Protein AF-A0A8H7CTS6-F1 (afdb_monomer)

Nearest PDB structures (foldseek):
  6fpy-assembly1_A  TM=3.072E-01  e=8.370E+00  Homo sapiens
  6fpy-assembly2_B  TM=2.499E-01  e=6.266E+00  Homo sapiens

Organism: NCBI:txid2733690

Mean predicted aligned error: 10.98 Å

Structure (mmCIF, N/CA/C/O backbone):
data_AF-A0A8H7CTS6-F1
#
_entry.id   AF-A0A8H7CTS6-F1
#
loop_
_atom_site.group_PDB
_atom_site.id
_atom_site.type_symbol
_atom_site.label_atom_id
_atom_site.label_alt_id
_atom_site.label_comp_id
_atom_site.label_asym_id
_atom_site.label_entity_id
_atom_site.label_seq_id
_atom_site.pdbx_PDB_ins_code
_atom_site.Cartn_x
_atom_site.Cartn_y
_atom_site.Cartn_z
_atom_site.occupancy
_atom_site.B_iso_or_equiv
_atom_site.auth_seq_id
_atom_site.auth_comp_id
_atom_site.auth_asym_id
_atom_site.auth_atom_id
_atom_site.pdbx_PDB_model_num
ATOM 1 N N . MET A 1 1 ? 8.537 -19.869 -25.962 1.00 30.03 1 MET A N 1
ATOM 2 C CA . MET A 1 1 ? 7.753 -20.972 -25.374 1.00 30.03 1 MET A CA 1
ATOM 3 C C . MET A 1 1 ? 7.274 -20.450 -24.037 1.00 30.03 1 MET A C 1
ATOM 5 O O . MET A 1 1 ? 8.061 -20.436 -23.103 1.00 30.03 1 MET A O 1
ATOM 9 N N . ASP A 1 2 ? 6.064 -19.895 -24.011 1.00 24.95 2 ASP A N 1
ATOM 10 C CA . ASP A 1 2 ? 5.449 -19.333 -22.806 1.00 24.95 2 ASP A CA 1
ATOM 11 C C . ASP A 1 2 ? 5.046 -20.461 -21.860 1.00 24.95 2 ASP A C 1
ATOM 13 O O . ASP A 1 2 ? 4.241 -21.321 -22.216 1.00 24.95 2 ASP A O 1
ATOM 17 N N . LEU A 1 3 ? 5.619 -20.463 -20.659 1.00 23.86 3 LEU A N 1
ATOM 18 C CA . LEU A 1 3 ? 5.187 -21.307 -19.551 1.00 23.86 3 LEU A CA 1
ATOM 19 C C . LEU A 1 3 ? 4.427 -20.425 -18.559 1.00 23.86 3 LEU A C 1
ATOM 21 O O . LEU A 1 3 ? 4.970 -19.969 -17.559 1.00 23.86 3 LEU A O 1
ATOM 25 N N . SER A 1 4 ? 3.153 -20.173 -18.853 1.00 23.77 4 SER A N 1
ATOM 26 C CA . SER A 1 4 ? 2.205 -19.605 -17.897 1.00 23.77 4 SER A CA 1
ATOM 27 C C . SER A 1 4 ? 1.842 -20.671 -16.857 1.00 23.77 4 SER A C 1
ATOM 29 O O . SER A 1 4 ? 1.154 -21.646 -17.173 1.00 23.77 4 SER A O 1
ATOM 31 N N . TRP A 1 5 ? 2.304 -20.514 -15.617 1.00 28.09 5 TRP A N 1
ATOM 32 C CA . TRP A 1 5 ? 1.969 -21.423 -14.520 1.00 28.09 5 TRP A CA 1
ATOM 33 C C . TRP A 1 5 ? 0.641 -21.017 -13.867 1.00 28.09 5 TRP A C 1
ATOM 35 O O . TRP A 1 5 ? 0.556 -20.014 -13.164 1.00 28.09 5 TRP A O 1
ATOM 45 N N . HIS A 1 6 ? -0.401 -21.826 -14.062 1.00 27.42 6 HIS A N 1
ATOM 46 C CA . HIS A 1 6 ? -1.613 -21.799 -13.241 1.00 27.42 6 HIS A CA 1
ATOM 47 C C . HIS A 1 6 ? -1.495 -22.884 -12.164 1.00 27.42 6 HIS A C 1
ATOM 49 O O . HIS A 1 6 ? -1.685 -24.064 -12.450 1.00 27.42 6 HIS A O 1
ATOM 55 N N . LEU A 1 7 ? -1.157 -22.505 -10.929 1.00 30.36 7 LEU A N 1
ATOM 56 C CA . LEU A 1 7 ? -1.168 -23.417 -9.782 1.00 30.36 7 LEU A CA 1
ATOM 57 C C . LEU A 1 7 ? -2.494 -23.280 -9.016 1.00 30.36 7 LEU A C 1
ATOM 59 O O . LEU A 1 7 ? -2.859 -22.195 -8.569 1.00 30.36 7 LEU A O 1
ATOM 63 N N . LEU A 1 8 ? -3.206 -24.401 -8.881 1.00 32.00 8 LEU A N 1
ATOM 64 C CA . LEU A 1 8 ? -4.367 -24.614 -8.010 1.00 32.00 8 LEU A CA 1
ATOM 65 C C . LEU A 1 8 ? -4.069 -25.812 -7.076 1.00 32.00 8 LEU A C 1
ATOM 67 O O . LEU A 1 8 ? -3.394 -26.742 -7.514 1.00 32.00 8 LEU A O 1
ATOM 71 N N . PHE A 1 9 ? -4.672 -25.807 -5.869 1.00 34.25 9 PHE A N 1
ATOM 72 C CA . PHE A 1 9 ? -4.761 -26.866 -4.815 1.00 34.25 9 PHE A CA 1
ATOM 73 C C . PHE A 1 9 ? -3.656 -26.905 -3.727 1.00 34.25 9 PHE A C 1
ATOM 75 O O . PHE A 1 9 ? -2.535 -26.505 -3.999 1.00 34.25 9 PHE A O 1
ATOM 82 N N . ASN A 1 10 ? -3.860 -27.365 -2.468 1.00 32.00 10 ASN A N 1
ATOM 83 C CA . ASN A 1 10 ? -4.921 -28.137 -1.760 1.00 32.00 10 ASN A CA 1
ATOM 84 C C . ASN A 1 10 ? -4.825 -27.890 -0.212 1.00 32.00 10 ASN A C 1
ATOM 86 O O . ASN A 1 10 ? -3.748 -27.501 0.241 1.00 32.00 10 ASN A O 1
ATOM 90 N N . PRO A 1 11 ? -5.855 -28.149 0.634 1.00 32.00 11 PRO A N 1
ATOM 91 C CA . PRO A 1 11 ? -5.847 -27.836 2.064 1.00 32.00 11 PRO A CA 1
ATOM 92 C C . PRO A 1 11 ? -5.314 -29.001 2.916 1.00 32.00 11 PRO A C 1
ATOM 94 O O . PRO A 1 11 ? -5.849 -30.108 2.889 1.00 32.00 11 PRO A O 1
ATOM 97 N N . GLY A 1 12 ? -4.291 -28.734 3.725 1.00 27.08 12 GLY A N 1
ATOM 98 C CA . GLY A 1 12 ? -3.824 -29.622 4.789 1.00 27.08 12 GLY A CA 1
ATOM 99 C C . GLY A 1 12 ? -3.739 -28.842 6.093 1.00 27.08 12 GLY A C 1
ATOM 100 O O . GLY A 1 12 ? -2.889 -27.972 6.237 1.00 27.08 12 GLY A O 1
ATOM 101 N N . VAL A 1 13 ? -4.651 -29.116 7.026 1.00 30.52 13 VAL A N 1
ATOM 102 C CA . VAL A 1 13 ? -4.667 -28.495 8.356 1.00 30.52 13 VAL A CA 1
ATOM 103 C C . VAL A 1 13 ? -3.723 -29.269 9.271 1.00 30.52 13 VAL A C 1
ATOM 105 O O . VAL A 1 13 ? -3.940 -30.452 9.526 1.00 30.52 13 VAL A O 1
ATOM 108 N N . SER A 1 14 ? -2.720 -28.590 9.822 1.00 27.25 14 SER A N 1
ATOM 109 C CA . SER A 1 14 ? -1.957 -29.056 10.983 1.00 27.25 14 SER A CA 1
ATOM 110 C C . SER A 1 14 ? -2.044 -28.013 12.095 1.00 27.25 14 SER A C 1
ATOM 112 O O . SER A 1 14 ? -1.546 -26.898 11.951 1.00 27.25 14 SER A O 1
ATOM 114 N N . PHE A 1 15 ? -2.687 -28.376 13.206 1.00 31.06 15 PHE A N 1
ATOM 115 C CA . PHE A 1 15 ? -2.714 -27.573 14.428 1.00 31.06 15 PHE A CA 1
ATOM 116 C C . PHE A 1 15 ? -1.328 -27.589 15.085 1.00 31.06 15 PHE A C 1
ATOM 118 O O . PHE A 1 15 ? -0.873 -28.625 15.569 1.00 31.06 15 PHE A O 1
ATOM 125 N N . VAL A 1 16 ? -0.675 -26.428 15.128 1.00 27.81 16 VAL A N 1
ATOM 126 C CA . VAL A 1 16 ? 0.554 -26.169 15.890 1.00 27.81 16 VAL A CA 1
ATOM 127 C C . VAL A 1 16 ? 0.328 -24.897 16.712 1.00 27.81 16 VAL A C 1
ATOM 129 O O . VAL A 1 16 ? -0.343 -23.980 16.248 1.00 27.81 16 VAL A O 1
ATOM 132 N N . ARG A 1 17 ? 0.826 -24.902 17.958 1.00 27.11 17 ARG A N 1
ATOM 133 C CA . ARG A 1 17 ? 0.725 -23.846 18.988 1.00 27.11 17 ARG A CA 1
ATOM 134 C C . ARG A 1 17 ? 0.622 -22.435 18.405 1.00 27.11 17 ARG A C 1
ATOM 136 O O . ARG A 1 17 ? 1.529 -22.027 17.691 1.00 27.11 17 ARG A O 1
ATOM 143 N N . SER A 1 18 ? -0.427 -21.702 18.787 1.00 29.70 18 SER A N 1
ATOM 144 C CA . SER A 1 18 ? -0.682 -20.327 18.355 1.00 29.70 18 SER A CA 1
ATOM 145 C C . SER A 1 18 ? 0.528 -19.419 18.618 1.00 29.70 18 SER A C 1
ATOM 147 O O . SER A 1 18 ? 0.796 -19.112 19.784 1.00 29.70 18 SER A O 1
ATOM 149 N N . PRO A 1 19 ? 1.256 -18.962 17.583 1.00 38.69 19 PRO A N 1
ATOM 150 C CA . PRO A 1 19 ? 2.054 -17.751 17.713 1.00 38.69 19 PRO A CA 1
ATOM 151 C C . PRO A 1 19 ? 1.118 -16.592 18.083 1.00 38.69 19 PRO A C 1
ATOM 153 O O . PRO A 1 19 ? -0.072 -16.628 17.757 1.00 38.69 19 PRO A O 1
ATOM 156 N N . LEU A 1 20 ? 1.640 -15.594 18.803 1.00 43.75 20 LEU A N 1
ATOM 157 C CA . LEU A 1 20 ? 0.917 -14.366 19.148 1.00 43.75 20 LEU A CA 1
ATOM 158 C C . LEU A 1 20 ? 0.271 -13.807 17.873 1.00 43.75 20 LEU A C 1
ATOM 160 O O . LEU A 1 20 ? 0.959 -13.336 16.972 1.00 43.75 20 LEU A O 1
ATOM 164 N N . HIS A 1 21 ? -1.046 -13.965 17.760 1.00 44.84 21 HIS A N 1
ATOM 165 C CA . HIS A 1 21 ? -1.776 -13.628 16.548 1.00 44.84 21 HIS A CA 1
ATOM 166 C C . HIS A 1 21 ? -1.932 -12.109 16.506 1.00 44.84 21 HIS A C 1
ATOM 168 O O . HIS A 1 21 ? -2.475 -11.532 17.450 1.00 44.84 21 HIS A O 1
ATOM 174 N N . CYS A 1 22 ? -1.474 -11.451 15.437 1.00 45.44 22 CYS A N 1
ATOM 175 C CA . CYS A 1 22 ? -1.807 -10.048 15.243 1.00 45.44 22 CYS A CA 1
ATOM 176 C C . CYS A 1 22 ? -3.326 -9.954 15.018 1.00 45.44 22 CYS A C 1
ATOM 178 O O . CYS A 1 22 ? -3.861 -10.615 14.119 1.00 45.44 22 CYS A O 1
ATOM 180 N N . PRO A 1 23 ? -4.049 -9.146 15.804 1.00 45.91 23 PRO A N 1
ATOM 181 C CA . PRO A 1 23 ? -5.486 -8.987 15.640 1.00 45.91 23 PRO A CA 1
ATOM 182 C C . PRO A 1 23 ? -5.760 -8.418 14.260 1.00 45.91 23 PRO A C 1
ATOM 184 O O . PRO A 1 23 ? -5.156 -7.419 13.867 1.00 45.91 23 PRO A O 1
ATOM 187 N N . GLN A 1 24 ? -6.679 -9.033 13.523 1.00 45.75 24 GLN A N 1
ATOM 188 C CA . GLN A 1 24 ? -7.097 -8.542 12.208 1.00 45.75 24 GLN A CA 1
ATOM 189 C C . GLN A 1 24 ? -8.185 -7.467 12.293 1.00 45.75 24 GLN A C 1
ATOM 191 O O . GLN A 1 24 ? -8.595 -6.941 11.258 1.00 45.75 24 GLN A O 1
ATOM 196 N N . ASN A 1 25 ? -8.646 -7.135 13.502 1.00 39.34 25 ASN A N 1
ATOM 197 C CA . ASN A 1 25 ? -9.673 -6.125 13.688 1.00 39.34 25 ASN A CA 1
ATOM 198 C C . ASN A 1 25 ? -9.079 -4.728 13.455 1.00 39.34 25 ASN A C 1
ATOM 200 O O . ASN A 1 25 ? -8.005 -4.422 13.992 1.00 39.34 25 ASN A O 1
ATOM 204 N N . PRO A 1 26 ? -9.744 -3.859 12.680 1.00 43.41 26 PRO A N 1
ATOM 205 C CA . PRO A 1 26 ? -9.495 -2.439 12.772 1.00 43.41 26 PRO A CA 1
ATOM 206 C C . PRO A 1 26 ? -10.026 -2.008 14.138 1.00 43.41 26 PRO A C 1
ATOM 208 O O . PRO A 1 26 ? -11.209 -1.721 14.303 1.00 43.41 26 PRO A O 1
ATOM 211 N N . ASN A 1 27 ? -9.159 -1.970 15.150 1.00 41.28 27 ASN A N 1
ATOM 212 C CA . ASN A 1 27 ? -9.398 -1.015 16.217 1.00 41.28 27 ASN A CA 1
ATOM 213 C C . ASN A 1 27 ? -9.325 0.347 15.529 1.00 41.28 27 ASN A C 1
ATOM 215 O O . ASN A 1 27 ? -8.239 0.857 15.254 1.00 41.28 27 ASN A O 1
ATOM 219 N N . ILE A 1 28 ? -10.496 0.899 15.201 1.00 45.22 28 ILE A N 1
ATOM 220 C CA . ILE A 1 28 ? -10.691 2.340 15.115 1.00 45.22 28 ILE A CA 1
ATOM 221 C C . ILE A 1 28 ? -10.211 2.821 16.480 1.00 45.22 28 ILE A C 1
ATOM 223 O O . ILE A 1 28 ? -10.938 2.722 17.469 1.00 45.22 28 ILE A O 1
ATOM 227 N N . MET A 1 29 ? -8.930 3.178 16.581 1.00 45.97 29 MET A N 1
ATOM 228 C CA . MET A 1 29 ? -8.384 3.734 17.804 1.00 45.97 29 MET A CA 1
ATOM 229 C C . MET A 1 29 ? -9.076 5.073 17.966 1.00 45.97 29 MET A C 1
ATOM 231 O O . MET A 1 29 ? -8.672 6.060 17.357 1.00 45.97 29 MET A O 1
ATOM 235 N N . ALA A 1 30 ? -10.178 5.065 18.715 1.00 45.81 30 ALA A N 1
ATOM 236 C CA . ALA A 1 30 ? -10.976 6.243 18.969 1.00 45.81 30 ALA A CA 1
ATOM 237 C C . ALA A 1 30 ? -10.035 7.361 19.440 1.00 45.81 30 ALA A C 1
ATOM 239 O O . ALA A 1 30 ? -9.408 7.251 20.494 1.00 45.81 30 ALA A O 1
ATOM 240 N N . GLY A 1 31 ? -9.896 8.403 18.618 1.00 50.69 31 GLY A N 1
ATOM 241 C CA . GLY A 1 31 ? -9.110 9.590 18.941 1.00 50.69 31 GLY A CA 1
ATOM 242 C C . GLY A 1 31 ? -7.677 9.668 18.398 1.00 50.69 31 GLY A C 1
ATOM 243 O O . GLY A 1 31 ? -7.035 10.684 18.665 1.00 50.69 31 GLY A O 1
ATOM 244 N N . GLN A 1 32 ? -7.159 8.695 17.629 1.00 63.78 32 GLN A N 1
ATOM 245 C CA . GLN A 1 32 ? -5.906 8.892 16.875 1.00 63.78 32 GLN A CA 1
ATOM 246 C C . GLN A 1 32 ? -6.162 9.024 15.364 1.00 63.78 32 GLN A C 1
ATOM 248 O O . GLN A 1 32 ? -6.725 8.109 14.763 1.00 63.78 32 GLN A O 1
ATOM 253 N N . PRO A 1 33 ? -5.739 10.135 14.723 1.00 74.44 33 PRO A N 1
ATOM 254 C CA . PRO A 1 33 ? -5.959 10.341 13.296 1.00 74.44 33 PRO A CA 1
ATOM 255 C C . PRO A 1 33 ? -5.196 9.301 12.470 1.00 74.44 33 PRO A C 1
ATOM 257 O O . PRO A 1 33 ? -3.976 9.163 12.589 1.00 74.44 33 PRO A O 1
ATOM 260 N N . ASN A 1 34 ? -5.916 8.583 11.606 1.00 87.12 34 ASN A N 1
ATOM 261 C CA . ASN A 1 34 ? -5.308 7.650 10.664 1.00 87.12 34 ASN A CA 1
ATOM 262 C C . ASN A 1 34 ? -4.514 8.419 9.594 1.00 87.12 34 ASN A C 1
ATOM 264 O O . ASN A 1 34 ? -4.953 9.467 9.124 1.00 87.12 34 ASN A O 1
ATOM 268 N N . THR A 1 35 ? -3.371 7.876 9.181 1.00 92.75 35 THR A N 1
ATOM 269 C CA . THR A 1 35 ? -2.544 8.429 8.096 1.00 92.75 35 THR A CA 1
ATOM 270 C C . THR A 1 35 ? -2.508 7.453 6.932 1.00 92.75 35 THR A C 1
ATOM 272 O O . THR A 1 35 ? -2.303 6.261 7.144 1.00 92.75 35 THR A O 1
ATOM 275 N N . LEU A 1 36 ? -2.662 7.927 5.704 1.00 95.44 36 LEU A N 1
ATOM 276 C CA . LEU A 1 36 ? -2.476 7.139 4.488 1.00 95.44 36 LEU A CA 1
ATOM 277 C C . LEU A 1 36 ? -1.497 7.873 3.587 1.00 95.44 36 LEU A C 1
ATOM 279 O O . LEU A 1 36 ? -1.678 9.057 3.327 1.00 95.44 36 LEU A O 1
ATOM 283 N N . ILE A 1 37 ? -0.471 7.175 3.114 1.00 97.38 37 ILE A N 1
ATOM 284 C CA . ILE A 1 37 ? 0.484 7.730 2.159 1.00 97.38 37 ILE A CA 1
ATOM 285 C C . ILE A 1 37 ? 0.592 6.759 1.003 1.00 97.38 37 ILE A C 1
ATOM 287 O O . ILE A 1 37 ? 0.900 5.583 1.196 1.00 97.38 37 ILE A O 1
ATOM 291 N N . VAL A 1 38 ? 0.332 7.266 -0.193 1.00 97.06 38 VAL A N 1
ATOM 292 C CA . VAL A 1 38 ? 0.440 6.522 -1.441 1.00 97.06 38 VAL A CA 1
ATOM 293 C C . VAL A 1 38 ? 1.466 7.239 -2.299 1.00 97.06 38 VAL A C 1
ATOM 295 O O . VAL A 1 38 ? 1.312 8.418 -2.611 1.00 97.06 38 VAL A O 1
ATOM 298 N N . LEU A 1 39 ? 2.529 6.521 -2.637 1.00 96.62 39 LEU A N 1
ATOM 299 C CA . LEU A 1 39 ? 3.601 6.995 -3.496 1.00 96.62 39 LEU A CA 1
ATOM 300 C C . LEU A 1 39 ? 3.289 6.523 -4.914 1.00 96.62 39 LEU A C 1
ATOM 302 O O . LEU A 1 39 ? 3.074 5.331 -5.129 1.00 96.62 39 LEU A O 1
ATOM 306 N N . GLY A 1 40 ? 3.216 7.460 -5.855 1.00 94.12 40 GLY A N 1
ATOM 307 C CA . GLY A 1 40 ? 2.996 7.169 -7.264 1.00 94.12 40 GLY A CA 1
ATOM 308 C C . GLY A 1 40 ? 4.274 6.722 -7.971 1.00 94.12 40 GLY A C 1
ATOM 309 O O . GLY A 1 40 ? 5.258 6.289 -7.364 1.00 94.12 40 GLY A O 1
ATOM 310 N N . SER A 1 41 ? 4.265 6.845 -9.294 1.00 92.31 41 SER A N 1
ATOM 311 C CA . SER A 1 41 ? 5.376 6.432 -10.154 1.00 92.31 41 SER A CA 1
ATOM 312 C C . SER A 1 41 ? 6.534 7.432 -10.213 1.00 92.31 41 SER A C 1
ATOM 314 O O . SER A 1 41 ? 7.604 7.088 -10.718 1.00 92.31 41 SER A O 1
ATOM 316 N N . SER A 1 42 ? 6.357 8.644 -9.677 1.00 93.88 42 SER A N 1
ATOM 317 C CA . SER A 1 42 ? 7.361 9.710 -9.678 1.00 93.88 42 SER A CA 1
ATOM 318 C C . SER A 1 42 ? 7.363 10.509 -8.363 1.00 93.88 42 SER A C 1
ATOM 320 O O . SER A 1 42 ? 6.375 10.473 -7.625 1.00 93.88 42 SER A O 1
ATOM 322 N N . PRO A 1 43 ? 8.435 11.277 -8.072 1.00 93.31 43 PRO A N 1
ATOM 323 C CA . PRO A 1 43 ? 8.508 12.156 -6.898 1.00 93.31 43 PRO A CA 1
ATOM 324 C C . PRO A 1 43 ? 7.389 13.194 -6.804 1.00 93.31 43 PRO A C 1
ATOM 326 O O . PRO A 1 43 ? 7.117 13.704 -5.718 1.00 93.31 43 PRO A O 1
ATOM 329 N N . ASP A 1 44 ? 6.747 13.504 -7.925 1.00 94.38 44 ASP A N 1
ATOM 330 C CA . ASP A 1 44 ? 5.712 14.527 -8.009 1.00 94.38 44 ASP A CA 1
ATOM 331 C C . ASP A 1 44 ? 4.302 13.932 -8.035 1.00 94.38 44 ASP A C 1
ATOM 333 O O . ASP A 1 44 ? 3.344 14.689 -8.089 1.00 94.38 44 ASP A O 1
ATOM 337 N N . SER A 1 45 ? 4.153 12.604 -7.986 1.00 95.81 45 SER A N 1
ATOM 338 C CA . SER A 1 45 ? 2.856 11.924 -7.988 1.00 95.81 45 SER A CA 1
ATOM 339 C C . SER A 1 45 ? 2.635 11.197 -6.668 1.00 95.81 45 SER A C 1
ATOM 341 O O . SER A 1 45 ? 3.336 10.234 -6.351 1.00 95.81 45 SER A O 1
ATOM 343 N N . TYR A 1 46 ? 1.702 11.686 -5.852 1.00 97.38 46 TYR A N 1
ATOM 344 C CA . TYR A 1 46 ? 1.452 11.137 -4.522 1.00 97.38 46 TYR A CA 1
ATOM 345 C C . TYR A 1 46 ? 0.101 11.556 -3.942 1.00 97.38 46 TYR A C 1
ATOM 347 O O . TYR A 1 46 ? -0.526 12.542 -4.335 1.00 97.38 46 TYR A O 1
ATOM 355 N N . TYR A 1 47 ? -0.314 10.807 -2.927 1.00 97.94 47 TYR A N 1
ATOM 356 C CA . TYR A 1 47 ? -1.433 11.137 -2.062 1.00 97.94 47 TYR A CA 1
ATOM 357 C C . TYR A 1 47 ? -1.009 11.040 -0.598 1.00 97.94 47 TYR A C 1
ATOM 359 O O . TYR A 1 47 ? -0.383 10.059 -0.191 1.00 97.94 47 TYR A O 1
ATOM 367 N N . ILE A 1 48 ? -1.387 12.039 0.199 1.00 97.62 48 ILE A N 1
ATOM 368 C CA . ILE A 1 48 ? -1.218 12.037 1.654 1.00 97.62 48 ILE A CA 1
ATOM 369 C C . ILE A 1 48 ? -2.563 12.375 2.286 1.00 97.62 48 ILE A C 1
ATOM 371 O O . ILE A 1 48 ? -3.110 13.452 2.069 1.00 97.62 48 ILE A O 1
ATOM 375 N N . GLY A 1 49 ? -3.081 11.460 3.094 1.00 95.38 49 GLY A N 1
ATOM 376 C CA . GLY A 1 49 ? -4.237 11.658 3.956 1.00 95.38 49 GLY A CA 1
ATOM 377 C C . GLY A 1 49 ? -3.826 11.603 5.421 1.00 95.38 49 GLY A C 1
ATOM 378 O O . GLY A 1 49 ? -3.048 10.734 5.815 1.00 95.38 49 GLY A O 1
ATOM 379 N N . HIS A 1 50 ? -4.363 12.501 6.240 1.00 92.75 50 HIS A N 1
ATOM 380 C CA . HIS A 1 50 ? -4.209 12.469 7.690 1.00 92.75 50 HIS A CA 1
ATOM 381 C C . HIS A 1 50 ? -5.496 12.947 8.375 1.00 92.75 50 HIS A C 1
ATOM 383 O O . HIS A 1 50 ? -5.966 14.063 8.142 1.00 92.75 50 HIS A O 1
ATOM 389 N N . GLY A 1 51 ? -6.086 12.092 9.213 1.00 87.94 51 GLY A N 1
ATOM 390 C CA . GLY A 1 51 ? -7.390 12.349 9.823 1.00 87.94 51 GLY A CA 1
ATOM 391 C C . GLY A 1 51 ? -8.476 12.451 8.755 1.00 87.94 51 GLY A C 1
ATOM 392 O O . GLY A 1 51 ? -8.763 11.472 8.082 1.00 87.94 51 GLY A O 1
ATOM 393 N N . ARG A 1 52 ? -9.070 13.634 8.579 1.00 87.56 52 ARG A N 1
ATOM 394 C CA . ARG A 1 52 ? -10.082 13.901 7.536 1.00 87.56 52 ARG A CA 1
ATOM 395 C C . ARG A 1 52 ? -9.539 14.667 6.335 1.00 87.56 52 ARG A C 1
ATOM 397 O O . ARG A 1 52 ? -10.234 14.837 5.334 1.00 87.56 52 ARG A O 1
ATOM 404 N N . ARG A 1 53 ? -8.323 15.195 6.452 1.00 91.06 53 ARG A N 1
ATOM 405 C CA . ARG A 1 53 ? -7.723 16.087 5.466 1.00 91.06 53 ARG A CA 1
ATOM 406 C C . ARG A 1 53 ? -6.811 15.291 4.551 1.00 91.06 53 ARG A C 1
ATOM 408 O O . ARG A 1 53 ? -6.179 14.324 4.972 1.00 91.06 53 ARG A O 1
ATOM 415 N N . HIS A 1 54 ? -6.742 15.703 3.295 1.00 94.88 54 HIS A N 1
ATOM 416 C CA . HIS A 1 54 ? -5.862 15.073 2.330 1.00 94.88 54 HIS A CA 1
ATOM 417 C C . HIS A 1 54 ? -5.294 16.070 1.335 1.00 94.88 54 HIS A C 1
ATOM 419 O O . HIS A 1 54 ? -5.828 17.161 1.136 1.00 94.88 54 HIS A O 1
ATOM 425 N N . PHE A 1 55 ? -4.226 15.635 0.688 1.00 96.38 55 PHE A N 1
ATOM 426 C CA . PHE A 1 55 ? -3.571 16.299 -0.416 1.00 96.38 55 PHE A CA 1
ATOM 427 C C . PHE A 1 55 ? -3.286 15.271 -1.515 1.00 96.38 55 PHE A C 1
ATOM 429 O O . PHE A 1 55 ? -2.908 14.134 -1.226 1.00 96.38 55 PHE A O 1
ATOM 436 N N . VAL A 1 56 ? -3.511 15.665 -2.767 1.00 96.56 56 VAL A N 1
ATOM 437 C CA . VAL A 1 56 ? -3.320 14.832 -3.959 1.00 96.56 56 VAL A CA 1
ATOM 438 C C . VAL A 1 56 ? -2.518 15.663 -4.952 1.00 96.56 56 VAL A C 1
ATOM 440 O O . VAL A 1 56 ? -2.946 16.765 -5.287 1.00 96.56 56 VAL A O 1
ATOM 443 N N . GLU A 1 57 ? -1.403 15.132 -5.437 1.00 97.00 57 GLU A N 1
ATOM 444 C CA . GLU A 1 57 ? -0.535 15.789 -6.416 1.00 97.00 57 GLU A CA 1
ATOM 445 C C . GLU A 1 57 ? -0.265 14.816 -7.562 1.00 97.00 57 GLU A C 1
ATOM 447 O O . GLU A 1 57 ? 0.116 13.675 -7.309 1.00 97.00 57 GLU A O 1
ATOM 452 N N . ASN A 1 58 ? -0.507 15.243 -8.805 1.00 96.00 58 ASN A N 1
ATOM 453 C CA . ASN A 1 58 ? -0.279 14.478 -10.043 1.00 96.00 58 ASN A CA 1
ATOM 454 C C . ASN A 1 58 ? -0.692 12.989 -9.998 1.00 96.00 58 ASN A C 1
ATOM 456 O O . ASN A 1 58 ? -0.066 12.141 -10.637 1.00 96.00 58 ASN A O 1
ATOM 460 N N . MET A 1 59 ? -1.750 12.657 -9.255 1.00 96.06 59 MET A N 1
ATOM 461 C CA . MET A 1 59 ? -2.444 11.370 -9.349 1.00 96.06 59 MET A CA 1
ATOM 462 C C . MET A 1 59 ? -3.492 11.452 -10.471 1.00 96.06 59 MET A C 1
ATOM 464 O O . MET A 1 59 ? -3.965 12.551 -10.769 1.00 96.06 59 MET A O 1
ATOM 468 N N . PRO A 1 60 ? -3.919 10.327 -11.074 1.00 95.31 60 PRO A N 1
ATOM 469 C CA . PRO A 1 60 ? -4.950 10.348 -12.107 1.00 95.31 60 PRO A CA 1
ATOM 470 C C . PRO A 1 60 ? -6.228 11.046 -11.646 1.00 95.31 60 PRO A C 1
ATOM 472 O O . PRO A 1 60 ? -6.625 10.920 -10.486 1.00 95.31 60 PRO A O 1
ATOM 475 N N . ASP A 1 61 ? -6.931 11.695 -12.573 1.00 94.94 61 ASP A N 1
ATOM 476 C CA . ASP A 1 61 ? -8.184 12.398 -12.274 1.00 94.94 61 ASP A CA 1
ATOM 477 C C . ASP A 1 61 ? -9.211 11.484 -11.596 1.00 94.94 61 ASP A C 1
ATOM 479 O O . ASP A 1 61 ? -9.846 11.882 -10.623 1.00 94.94 61 ASP A O 1
ATOM 483 N N . SER A 1 62 ? -9.296 10.220 -12.029 1.00 95.81 62 SER A N 1
ATOM 484 C CA . SER A 1 62 ? -10.157 9.210 -11.396 1.00 95.81 62 SER A CA 1
ATOM 485 C C . SER A 1 62 ? -9.843 9.002 -9.910 1.00 95.81 62 SER A C 1
ATOM 487 O O . SER A 1 62 ? -10.762 8.904 -9.097 1.00 95.81 62 SER A O 1
ATOM 489 N N . PHE A 1 63 ? -8.559 8.978 -9.539 1.00 96.25 63 PHE A N 1
ATOM 490 C CA . PHE A 1 63 ? -8.136 8.889 -8.143 1.00 96.25 63 PHE A CA 1
ATOM 491 C C . PHE A 1 63 ? -8.456 10.185 -7.401 1.00 96.25 63 PHE A C 1
ATOM 493 O O . PHE A 1 63 ? -9.005 10.152 -6.305 1.00 96.25 63 PHE A O 1
ATOM 500 N N . THR A 1 64 ? -8.142 11.332 -8.003 1.00 94.94 64 THR A N 1
ATOM 501 C CA . THR A 1 64 ? -8.375 12.655 -7.410 1.00 94.94 64 THR A CA 1
ATOM 502 C C . THR A 1 64 ? -9.858 12.893 -7.121 1.00 94.94 64 THR A C 1
ATOM 504 O O . THR A 1 64 ? -10.209 13.437 -6.073 1.00 94.94 64 THR A O 1
ATOM 507 N N . GLU A 1 65 ? -10.749 12.473 -8.017 1.00 94.31 65 GLU A N 1
ATOM 508 C CA . GLU A 1 65 ? -12.191 12.528 -7.796 1.00 94.31 65 GLU A CA 1
ATOM 509 C C . GLU A 1 65 ? -12.642 11.597 -6.671 1.00 94.31 65 GLU A C 1
ATOM 511 O O . GLU A 1 65 ? -13.391 12.034 -5.795 1.00 94.31 65 GLU A O 1
ATOM 516 N N . HIS A 1 66 ? -12.155 10.352 -6.659 1.00 93.94 66 HIS A N 1
ATOM 517 C CA . HIS A 1 66 ? -12.439 9.399 -5.588 1.00 93.94 66 HIS A CA 1
ATOM 518 C C . HIS A 1 66 ? -11.971 9.929 -4.223 1.00 93.94 66 HIS A C 1
ATOM 520 O O . HIS A 1 66 ? -12.738 9.914 -3.261 1.00 93.94 66 HIS A O 1
ATOM 526 N N . ALA A 1 67 ? -10.756 10.484 -4.157 1.00 92.94 67 ALA A N 1
ATOM 527 C CA . ALA A 1 67 ? -10.181 11.094 -2.962 1.00 92.94 67 ALA A CA 1
ATOM 528 C C . ALA A 1 67 ? -11.056 12.227 -2.401 1.00 92.94 67 ALA A C 1
ATOM 530 O O . ALA A 1 67 ? -11.238 12.329 -1.190 1.00 92.94 67 ALA A O 1
ATOM 531 N N . LYS A 1 68 ? -11.632 13.054 -3.283 1.00 89.06 68 LYS A N 1
ATOM 532 C CA . LYS A 1 68 ? -12.471 14.200 -2.902 1.00 89.06 68 LYS A CA 1
ATOM 533 C C . LYS A 1 68 ? -13.894 13.817 -2.494 1.00 89.06 68 LYS A C 1
ATOM 535 O O . LYS A 1 68 ? -14.469 14.508 -1.658 1.00 89.06 68 LYS A O 1
ATOM 540 N N . LYS A 1 69 ? -14.482 12.797 -3.126 1.00 86.62 69 LYS A N 1
ATOM 541 C CA . LYS A 1 69 ? -15.913 12.475 -2.984 1.00 86.62 69 LYS A CA 1
ATOM 542 C C . LYS A 1 69 ? -16.182 11.341 -1.998 1.00 86.62 69 LYS A C 1
ATOM 544 O O . LYS A 1 69 ? -17.091 11.463 -1.184 1.00 86.62 69 LYS A O 1
ATOM 549 N N . ASP A 1 70 ? -15.388 10.274 -2.056 1.00 82.75 70 ASP A N 1
ATOM 550 C CA . ASP A 1 70 ? -15.761 8.986 -1.454 1.00 82.75 70 ASP A CA 1
ATOM 551 C C . ASP A 1 70 ? -14.709 8.440 -0.477 1.00 82.75 70 ASP A C 1
ATOM 553 O O . ASP A 1 70 ? -15.008 7.599 0.378 1.00 82.75 70 ASP A O 1
ATOM 557 N N . LEU A 1 71 ? -13.458 8.894 -0.586 1.00 87.38 71 LEU A N 1
ATOM 558 C CA . LEU A 1 71 ? -12.361 8.369 0.214 1.00 87.38 71 LEU A CA 1
ATOM 559 C C . LEU A 1 71 ? -12.423 8.889 1.657 1.00 87.38 71 LEU A C 1
ATOM 561 O O . LEU A 1 71 ? -12.019 10.006 1.974 1.00 87.38 71 LEU A O 1
ATOM 565 N N . THR A 1 72 ? -12.866 8.023 2.564 1.00 87.06 72 THR A N 1
ATOM 566 C CA . THR A 1 72 ? -12.800 8.269 4.009 1.00 87.06 72 THR A CA 1
ATOM 567 C C . THR A 1 72 ? -11.523 7.649 4.572 1.00 87.06 72 THR A C 1
ATOM 569 O O . THR A 1 72 ? -11.419 6.426 4.671 1.00 87.06 72 THR A O 1
ATOM 572 N N . ILE A 1 73 ? -10.545 8.472 4.959 1.00 88.19 73 ILE A N 1
ATOM 573 C CA . ILE A 1 73 ? -9.214 8.017 5.411 1.00 88.19 73 ILE A CA 1
ATOM 574 C C . ILE A 1 73 ? -9.312 7.079 6.620 1.00 88.19 73 ILE A C 1
ATOM 576 O O . ILE A 1 73 ? -8.672 6.031 6.624 1.00 88.19 73 ILE A O 1
ATOM 580 N N . SER A 1 74 ? -10.138 7.398 7.623 1.00 81.69 74 SER A N 1
ATOM 581 C CA . SER A 1 74 ? -10.323 6.551 8.816 1.00 81.69 74 SER A CA 1
ATOM 582 C C . SER A 1 74 ? -10.870 5.153 8.503 1.00 81.69 74 SER A C 1
ATOM 584 O O . SER A 1 74 ? -10.685 4.240 9.299 1.00 81.69 74 SER A O 1
ATOM 586 N N . MET A 1 75 ? -11.524 4.978 7.350 1.00 83.38 75 MET A N 1
ATOM 587 C CA . MET A 1 75 ? -12.193 3.731 6.953 1.00 83.38 75 MET A CA 1
ATOM 588 C C . MET A 1 75 ? -11.515 3.031 5.776 1.00 83.38 75 MET A C 1
ATOM 590 O O . MET A 1 75 ? -11.870 1.907 5.423 1.00 83.38 75 MET A O 1
ATOM 594 N N . THR A 1 76 ? -10.554 3.692 5.140 1.00 90.06 76 THR A N 1
ATOM 595 C CA . THR A 1 76 ? -9.807 3.109 4.034 1.00 90.06 76 THR A CA 1
ATOM 596 C C . THR A 1 76 ? -8.730 2.203 4.608 1.00 90.06 76 THR A C 1
ATOM 598 O O . THR A 1 76 ? -7.815 2.655 5.300 1.00 90.06 76 THR A O 1
ATOM 601 N N . ARG A 1 77 ? -8.844 0.909 4.312 1.00 90.06 77 ARG A N 1
ATOM 602 C CA . ARG A 1 77 ? -7.940 -0.118 4.829 1.00 90.06 77 ARG A CA 1
ATOM 603 C C . ARG A 1 77 ? -6.607 -0.111 4.104 1.00 90.06 77 ARG A C 1
ATOM 605 O O . ARG A 1 77 ? -5.568 -0.326 4.714 1.00 90.06 77 ARG A O 1
ATOM 612 N N . TRP A 1 78 ? -6.649 0.063 2.790 1.00 94.75 78 TRP A N 1
ATOM 613 C CA . TRP A 1 78 ? -5.472 0.084 1.938 1.00 94.75 78 TRP A CA 1
ATOM 614 C C . TRP A 1 78 ? -5.802 0.719 0.592 1.00 94.75 78 TRP A C 1
ATOM 616 O O . TRP A 1 78 ? -6.955 0.745 0.156 1.00 94.75 78 TRP A O 1
ATOM 626 N N . ILE A 1 79 ? -4.755 1.221 -0.051 1.00 97.19 79 ILE A N 1
ATOM 627 C CA . ILE A 1 79 ? -4.758 1.706 -1.425 1.00 97.19 79 ILE A CA 1
ATOM 628 C C . ILE A 1 79 ? -3.509 1.113 -2.069 1.00 97.19 79 ILE A C 1
ATOM 630 O O . ILE A 1 79 ? -2.428 1.196 -1.491 1.00 97.19 79 ILE A O 1
ATOM 634 N N . SER A 1 80 ? -3.652 0.507 -3.241 1.00 96.38 80 SER A N 1
ATOM 635 C CA . SER A 1 80 ? -2.525 0.055 -4.044 1.00 96.38 80 SER A CA 1
ATOM 636 C C . SER A 1 80 ? -2.543 0.744 -5.394 1.00 96.38 80 SER A C 1
ATOM 638 O O . SER A 1 80 ? -3.608 0.924 -5.983 1.00 96.38 80 SER A O 1
ATOM 640 N N . VAL A 1 81 ? -1.362 1.136 -5.859 1.00 95.31 81 VAL A N 1
ATOM 641 C CA . VAL A 1 81 ? -1.148 1.844 -7.120 1.00 95.31 81 VAL A CA 1
ATOM 642 C C . VAL A 1 81 ? -0.028 1.135 -7.868 1.00 95.31 81 VAL A C 1
ATOM 644 O O . VAL A 1 81 ? 0.958 0.736 -7.248 1.00 95.31 81 VAL A O 1
ATOM 647 N N . ASN A 1 82 ? -0.184 0.935 -9.174 1.00 92.50 82 ASN A N 1
ATOM 648 C CA . ASN A 1 82 ? 0.874 0.398 -10.028 1.00 92.50 82 ASN A CA 1
ATOM 649 C C . ASN A 1 82 ? 1.740 1.532 -10.615 1.00 92.50 82 ASN A C 1
ATOM 651 O O . ASN A 1 82 ? 1.429 2.717 -10.497 1.00 92.50 82 ASN A O 1
ATOM 655 N N . LYS A 1 83 ? 2.831 1.180 -11.302 1.00 90.31 83 LYS A N 1
ATOM 656 C CA . LYS A 1 83 ? 3.720 2.167 -11.942 1.00 90.31 83 LYS A CA 1
ATOM 657 C C . LYS A 1 83 ? 3.036 2.974 -13.065 1.00 90.31 83 LYS A C 1
ATOM 659 O O . LYS A 1 83 ? 3.466 4.086 -13.360 1.00 90.31 83 LYS A O 1
ATOM 664 N N . ASN A 1 84 ? 1.950 2.456 -13.637 1.00 90.88 84 ASN A N 1
ATOM 665 C CA . ASN A 1 84 ? 1.135 3.133 -14.653 1.00 90.88 84 ASN A CA 1
ATOM 666 C C . ASN A 1 84 ? 0.025 4.008 -14.053 1.00 90.88 84 ASN A C 1
ATOM 668 O O . ASN A 1 84 ? -0.772 4.577 -14.794 1.00 90.88 84 ASN A O 1
ATOM 672 N N . MET A 1 85 ? 0.009 4.160 -12.725 1.00 92.00 85 MET A N 1
ATOM 673 C CA . MET A 1 85 ? -0.972 4.930 -11.967 1.00 92.00 85 MET A CA 1
ATOM 674 C C . MET A 1 85 ? -2.390 4.337 -11.947 1.00 92.00 85 MET A C 1
ATOM 676 O O . MET A 1 85 ? -3.321 5.001 -11.494 1.00 92.00 85 MET A O 1
ATOM 680 N N . ASP A 1 86 ? -2.576 3.082 -12.355 1.00 94.06 86 ASP A N 1
ATOM 681 C CA . ASP A 1 86 ? -3.802 2.354 -12.034 1.00 94.06 86 ASP A CA 1
ATOM 682 C C . ASP A 1 86 ? -3.856 2.054 -10.546 1.00 94.06 86 ASP A C 1
ATOM 684 O O . ASP A 1 86 ? -2.832 1.790 -9.912 1.00 94.06 86 ASP A O 1
ATOM 688 N N . TRP A 1 87 ? -5.055 2.098 -9.979 1.00 95.25 87 TRP A N 1
ATOM 689 C CA . TRP A 1 87 ? -5.224 2.053 -8.539 1.00 95.25 87 TRP A CA 1
ATOM 690 C C . TRP A 1 87 ? -6.436 1.237 -8.119 1.00 95.25 87 TRP A C 1
ATOM 692 O O . TRP A 1 87 ? -7.445 1.161 -8.820 1.00 95.25 87 TRP A O 1
ATOM 702 N N . VAL A 1 88 ? -6.325 0.653 -6.929 1.00 96.44 88 VAL A N 1
ATOM 703 C CA . VAL A 1 88 ? -7.408 -0.031 -6.225 1.00 96.44 88 VAL A CA 1
ATOM 704 C C . VAL A 1 88 ? -7.379 0.405 -4.764 1.00 96.44 88 VAL A C 1
ATOM 706 O O . VAL A 1 88 ? -6.321 0.401 -4.137 1.00 96.44 88 VAL A O 1
ATOM 709 N N . SER A 1 89 ? -8.526 0.766 -4.204 1.00 95.94 89 SER A N 1
ATOM 710 C CA . SER A 1 89 ? -8.702 1.037 -2.779 1.00 95.94 89 SER A CA 1
ATOM 711 C C . SER A 1 89 ? -9.775 0.131 -2.188 1.00 95.94 89 SER A C 1
ATOM 713 O O . SER A 1 89 ? -10.711 -0.286 -2.875 1.00 95.94 89 SER A O 1
ATOM 715 N N . TYR A 1 90 ? -9.643 -0.163 -0.897 1.00 93.31 90 TYR A N 1
ATOM 716 C CA . TYR A 1 90 ? -10.647 -0.901 -0.140 1.00 93.31 90 TYR A CA 1
ATOM 717 C C . TYR A 1 90 ? -11.074 -0.125 1.097 1.00 93.31 90 TYR A C 1
ATOM 719 O O . TYR A 1 90 ? -10.239 0.310 1.897 1.00 93.31 90 TYR A O 1
ATOM 727 N N . ASN A 1 91 ? -12.385 0.008 1.270 1.00 88.12 91 ASN A N 1
ATOM 728 C CA . ASN A 1 91 ? -12.990 0.708 2.393 1.00 88.12 91 ASN A CA 1
ATOM 729 C C . ASN A 1 91 ? -13.674 -0.303 3.330 1.00 88.12 91 ASN A C 1
ATOM 731 O O . ASN A 1 91 ? -14.693 -0.893 2.973 1.00 88.12 91 ASN A O 1
ATOM 735 N N . ASP A 1 92 ? -13.133 -0.482 4.540 1.00 80.75 92 ASP A N 1
ATOM 736 C CA . ASP A 1 92 ? -13.659 -1.424 5.543 1.00 80.75 92 ASP A CA 1
ATOM 737 C C . ASP A 1 92 ? -15.104 -1.072 5.941 1.00 80.75 92 ASP A C 1
ATOM 739 O O . ASP A 1 92 ? -15.931 -1.955 6.165 1.00 80.75 92 ASP A O 1
ATOM 743 N N . ALA A 1 93 ? -15.447 0.218 5.976 1.00 76.69 93 ALA A N 1
ATOM 744 C CA . ALA A 1 93 ? -16.780 0.671 6.357 1.00 76.69 93 ALA A CA 1
ATOM 745 C C . ALA A 1 93 ? -17.830 0.501 5.268 1.00 76.69 93 ALA A C 1
ATOM 747 O O . ALA A 1 93 ? -19.003 0.690 5.552 1.00 76.69 93 ALA A O 1
ATOM 748 N N . THR A 1 94 ? -17.492 0.149 4.033 1.00 80.38 94 THR A N 1
ATOM 749 C CA . THR A 1 94 ? -18.484 -0.148 2.979 1.00 80.38 94 THR A CA 1
ATOM 750 C C . THR A 1 94 ? -18.311 -1.539 2.389 1.00 80.38 94 THR A C 1
ATOM 752 O O . THR A 1 94 ? -19.217 -2.007 1.715 1.00 80.38 94 THR A O 1
ATOM 755 N N . GLU A 1 95 ? -17.190 -2.202 2.684 1.00 82.44 95 GLU A N 1
ATOM 756 C CA . GLU A 1 95 ? -16.748 -3.457 2.063 1.00 82.44 95 GLU A CA 1
ATOM 757 C C . GLU A 1 95 ? -16.633 -3.371 0.530 1.00 82.44 95 GLU A C 1
ATOM 759 O O . GLU A 1 95 ? -16.576 -4.390 -0.170 1.00 82.44 95 GLU A O 1
ATOM 764 N N . ASN A 1 96 ? -16.544 -2.141 0.015 1.00 87.06 96 ASN A N 1
ATOM 765 C CA . ASN A 1 96 ? -16.448 -1.849 -1.402 1.00 87.06 96 ASN A CA 1
ATOM 766 C C . ASN A 1 96 ? -14.993 -1.661 -1.825 1.00 87.06 96 ASN A C 1
ATOM 768 O O . ASN A 1 96 ? -14.170 -1.078 -1.111 1.00 87.06 96 ASN A O 1
ATOM 772 N N . MET A 1 97 ? -14.711 -2.155 -3.027 1.00 91.50 97 MET A N 1
ATOM 773 C CA . MET A 1 97 ? -13.491 -1.865 -3.767 1.00 91.50 97 MET A CA 1
ATOM 774 C C . MET A 1 97 ? -13.776 -0.700 -4.713 1.00 91.50 97 MET A C 1
ATOM 776 O O . MET A 1 97 ? -14.778 -0.730 -5.428 1.00 91.50 97 MET A O 1
ATOM 780 N N . HIS A 1 98 ? -12.891 0.290 -4.752 1.00 93.94 98 HIS A N 1
ATOM 781 C CA . HIS A 1 98 ? -12.905 1.337 -5.772 1.00 93.94 98 HIS A CA 1
ATOM 782 C C . HIS A 1 98 ? -11.640 1.219 -6.612 1.00 93.94 98 HIS A C 1
ATOM 784 O O . HIS A 1 98 ? -10.583 0.877 -6.090 1.00 93.94 98 HIS A O 1
ATOM 790 N N . PHE A 1 99 ? -11.746 1.462 -7.912 1.00 94.62 99 PHE A N 1
ATOM 791 C CA . PHE A 1 99 ? -10.627 1.324 -8.835 1.00 94.62 99 PHE A CA 1
ATOM 792 C C . PHE A 1 99 ? -10.873 2.133 -10.108 1.00 94.62 99 PHE A C 1
ATOM 794 O O . PHE A 1 99 ? -12.018 2.464 -10.428 1.00 94.62 99 PHE A O 1
ATOM 801 N N . ASN A 1 100 ? -9.810 2.442 -10.850 1.00 93.19 100 ASN A N 1
ATOM 802 C CA . ASN A 1 100 ? -9.936 3.027 -12.183 1.00 93.19 100 ASN A CA 1
ATOM 803 C C . ASN A 1 100 ? -10.125 1.955 -13.267 1.00 93.19 100 ASN A C 1
ATOM 805 O O . ASN A 1 100 ? -9.863 0.769 -13.083 1.00 93.19 100 ASN A O 1
ATOM 809 N N . THR A 1 101 ? -10.551 2.393 -14.448 1.00 88.12 101 THR A N 1
ATOM 810 C CA . THR A 1 101 ? -10.838 1.525 -15.600 1.00 88.12 101 THR A CA 1
ATOM 811 C C . THR A 1 101 ? -9.602 0.897 -16.251 1.00 88.12 101 THR A C 1
ATOM 813 O O . THR A 1 101 ? -9.765 0.037 -17.110 1.00 88.12 101 THR A O 1
ATOM 816 N N . GLY A 1 102 ? -8.387 1.315 -15.880 1.00 85.81 102 GLY A N 1
ATOM 817 C CA . GLY A 1 102 ? -7.138 0.783 -16.440 1.00 85.81 102 GLY A CA 1
ATOM 818 C C . GLY A 1 102 ? -6.666 -0.534 -15.813 1.00 85.81 102 GLY A C 1
ATOM 819 O O . GLY A 1 102 ? -5.742 -1.162 -16.324 1.00 85.81 102 GLY A O 1
ATOM 820 N N . ILE A 1 103 ? -7.323 -1.004 -14.746 1.00 91.25 103 ILE A N 1
ATOM 821 C CA . ILE A 1 103 ? -6.986 -2.270 -14.089 1.00 91.25 103 ILE A CA 1
ATOM 822 C C . ILE A 1 103 ? -7.208 -3.467 -15.028 1.00 91.25 103 ILE A C 1
ATOM 824 O O . ILE A 1 103 ? -8.249 -3.602 -15.671 1.00 91.25 103 ILE A O 1
ATOM 828 N N . ASN A 1 104 ? -6.233 -4.380 -15.056 1.00 91.12 104 ASN A N 1
ATOM 829 C CA . ASN A 1 104 ? -6.282 -5.617 -15.836 1.00 91.12 104 ASN A CA 1
ATOM 830 C C . ASN A 1 104 ? -7.557 -6.437 -15.544 1.00 91.12 104 ASN A C 1
ATOM 832 O O . ASN A 1 104 ? -7.915 -6.653 -14.384 1.00 91.12 104 ASN A O 1
ATOM 836 N N . GLN A 1 105 ? -8.190 -6.983 -16.589 1.00 93.50 105 GLN A N 1
ATOM 837 C CA . GLN A 1 105 ? -9.425 -7.771 -16.472 1.00 93.50 105 GLN A CA 1
ATOM 838 C C . GLN A 1 105 ? -9.321 -8.942 -15.483 1.00 93.50 105 GLN A C 1
ATOM 840 O O . GLN A 1 105 ? -10.261 -9.216 -14.749 1.00 93.50 105 GLN A O 1
ATOM 845 N N . THR A 1 106 ? -8.171 -9.607 -15.397 1.00 93.44 106 THR A N 1
ATOM 846 C CA . THR A 1 106 ? -7.967 -10.710 -14.447 1.00 93.44 106 THR A CA 1
ATOM 847 C C . THR A 1 106 ? -8.030 -10.228 -12.998 1.00 93.44 106 THR A C 1
ATOM 849 O O . THR A 1 106 ? -8.554 -10.928 -12.132 1.00 93.44 106 THR A O 1
ATOM 852 N N . VAL A 1 107 ? -7.521 -9.023 -12.727 1.00 94.25 107 VAL A N 1
ATOM 853 C CA . VAL A 1 107 ? -7.631 -8.388 -11.409 1.00 94.25 107 VAL A CA 1
ATOM 854 C C . VAL A 1 107 ? -9.083 -7.989 -11.147 1.00 94.25 107 VAL A C 1
ATOM 856 O O . VAL A 1 107 ? -9.579 -8.254 -10.057 1.00 94.25 107 VAL A O 1
ATOM 859 N N . LEU A 1 108 ? -9.797 -7.445 -12.140 1.00 94.06 108 LEU A N 1
ATOM 860 C CA . LEU A 1 108 ? -11.235 -7.149 -12.032 1.00 94.06 108 LEU A CA 1
ATOM 861 C C . LEU A 1 108 ? -12.070 -8.400 -11.711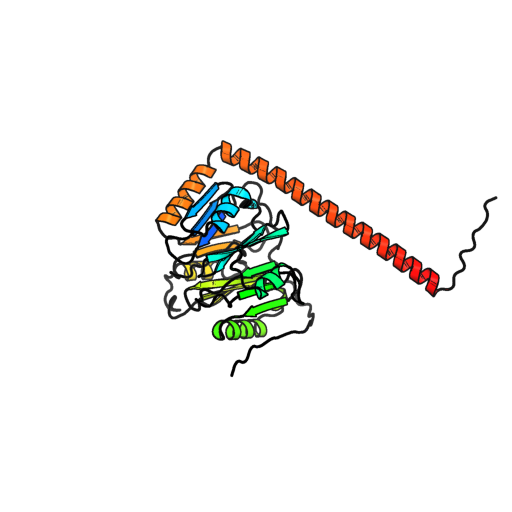 1.00 94.06 108 LEU A C 1
ATOM 863 O O . LEU A 1 108 ? -12.958 -8.357 -10.854 1.00 94.06 108 LEU A O 1
ATOM 867 N N . ASP A 1 109 ? -11.753 -9.531 -12.339 1.00 94.25 109 ASP A N 1
ATOM 868 C CA . ASP A 1 109 ? -12.412 -10.813 -12.086 1.00 94.25 109 ASP A CA 1
ATOM 869 C C . ASP A 1 109 ? -12.164 -11.292 -10.646 1.00 94.25 109 ASP A C 1
ATOM 871 O O . ASP A 1 109 ? -13.083 -11.763 -9.977 1.00 94.25 109 ASP A O 1
ATOM 875 N N . HIS A 1 110 ? -10.947 -11.104 -10.122 1.00 94.31 110 HIS A N 1
ATOM 876 C CA . HIS A 1 110 ? -10.636 -11.345 -8.711 1.00 94.31 110 HIS A CA 1
ATOM 877 C C . HIS A 1 110 ? -11.351 -10.369 -7.766 1.00 94.31 110 HIS A C 1
ATOM 879 O O . HIS A 1 110 ? -11.842 -10.779 -6.719 1.00 94.31 110 HIS A O 1
ATOM 885 N N . LEU A 1 111 ? -11.442 -9.081 -8.103 1.00 92.25 111 LEU A N 1
ATOM 886 C CA . LEU A 1 111 ? -12.135 -8.089 -7.272 1.00 92.25 111 LEU A CA 1
ATOM 887 C C . LEU A 1 111 ? -13.630 -8.410 -7.134 1.00 92.25 111 LEU A C 1
ATOM 889 O O . LEU A 1 111 ? -14.199 -8.222 -6.059 1.00 92.25 111 LEU A O 1
ATOM 893 N N . SER A 1 112 ? -14.242 -8.933 -8.197 1.00 90.19 112 SER A N 1
ATOM 894 C CA . SER A 1 112 ? -15.663 -9.298 -8.246 1.00 90.19 112 SER A CA 1
ATOM 895 C C . SER A 1 112 ? -15.959 -10.758 -7.874 1.00 90.19 112 SER A C 1
ATOM 897 O O . SER A 1 112 ? -17.112 -11.091 -7.607 1.00 90.19 112 SER A O 1
ATOM 899 N N . GLY A 1 113 ? -14.946 -11.629 -7.813 1.00 89.56 113 GLY A N 1
ATOM 900 C CA . GLY A 1 113 ? -15.117 -13.054 -7.513 1.00 89.56 113 GLY A CA 1
ATOM 901 C C . GLY A 1 113 ? -15.886 -13.820 -8.598 1.00 89.56 113 GLY A C 1
ATOM 902 O O . GLY A 1 113 ? -16.637 -14.745 -8.289 1.00 89.56 113 GLY A O 1
ATOM 903 N N . VAL A 1 114 ? -15.746 -13.404 -9.859 1.00 88.12 114 VAL A N 1
ATOM 904 C CA . VAL A 1 114 ? -16.435 -13.994 -11.022 1.00 88.12 114 VAL A CA 1
ATOM 905 C C . VAL A 1 114 ? -15.467 -14.813 -11.878 1.00 88.12 114 VAL A C 1
ATOM 907 O O . VAL A 1 114 ? -14.276 -14.886 -11.591 1.00 88.12 114 VAL A O 1
ATOM 910 N N . ASN A 1 115 ? -15.965 -15.474 -12.929 1.00 87.06 115 ASN A N 1
ATOM 911 C CA . ASN A 1 115 ? -15.144 -16.229 -13.892 1.00 87.06 115 ASN A CA 1
ATOM 912 C C . ASN A 1 115 ? -14.216 -17.281 -13.245 1.00 87.06 115 ASN A C 1
ATOM 914 O O . ASN A 1 115 ? -13.101 -17.523 -13.701 1.00 87.06 115 ASN A O 1
ATOM 918 N N . GLY A 1 116 ? -14.671 -17.906 -12.153 1.00 81.56 116 GLY A N 1
ATOM 919 C CA . GLY A 1 116 ? -13.890 -18.902 -11.412 1.00 81.56 116 GLY A CA 1
ATOM 920 C C . GLY A 1 116 ? -12.766 -18.317 -10.549 1.00 81.56 116 GLY A C 1
ATOM 921 O O . GLY A 1 116 ? -11.947 -19.075 -10.031 1.00 81.56 116 GLY A O 1
ATOM 922 N N . LYS A 1 117 ? -12.709 -16.990 -10.378 1.00 88.44 117 LYS A N 1
ATOM 923 C CA . LYS A 1 117 ? -11.790 -16.312 -9.461 1.00 88.44 117 LYS A CA 1
ATOM 924 C C . LYS A 1 117 ? -12.409 -16.168 -8.075 1.00 88.44 117 LYS A C 1
ATOM 926 O O . LYS A 1 117 ? -13.610 -15.970 -7.927 1.00 88.44 117 LYS A O 1
ATOM 931 N N . PHE A 1 118 ? -11.577 -16.244 -7.042 1.00 88.81 118 PHE A N 1
ATOM 932 C CA . PHE A 1 118 ? -11.994 -15.902 -5.684 1.00 88.81 118 PHE A CA 1
ATOM 933 C C . PHE A 1 118 ? -12.079 -14.378 -5.520 1.00 88.81 118 PHE A C 1
ATOM 935 O O . PHE A 1 118 ? -11.317 -13.646 -6.154 1.00 88.81 118 PHE A O 1
ATOM 942 N N . GLY A 1 119 ? -12.950 -13.920 -4.618 1.00 91.19 119 GLY A N 1
ATOM 943 C CA . GLY A 1 119 ? -13.065 -12.509 -4.244 1.00 91.19 119 GLY A CA 1
ATOM 944 C C . GLY A 1 119 ? -11.817 -11.999 -3.515 1.00 91.19 119 GLY A C 1
ATOM 945 O O . GLY A 1 119 ? -11.382 -12.597 -2.528 1.00 91.19 119 GLY A O 1
ATOM 946 N N . ALA A 1 120 ? -11.243 -10.893 -3.980 1.00 93.00 120 ALA A N 1
ATOM 947 C CA . ALA A 1 120 ? -10.033 -10.298 -3.423 1.00 93.00 120 ALA A CA 1
ATOM 948 C C . ALA A 1 120 ? -10.271 -9.611 -2.065 1.00 93.00 120 ALA A C 1
ATOM 950 O O . ALA A 1 120 ? -11.259 -8.903 -1.854 1.00 93.00 120 ALA A O 1
ATOM 951 N N . GLU A 1 121 ? -9.328 -9.803 -1.144 1.00 92.62 121 GLU A N 1
ATOM 952 C CA . GLU A 1 121 ? -9.200 -9.093 0.137 1.00 92.62 121 GLU A CA 1
ATOM 953 C C . GLU A 1 121 ? -8.125 -8.005 0.078 1.00 92.62 121 GLU A C 1
ATOM 955 O O . GLU A 1 121 ? -8.225 -6.972 0.741 1.00 92.62 121 GLU A O 1
ATOM 960 N N . TYR A 1 122 ? -7.075 -8.266 -0.699 1.00 95.38 122 TYR A N 1
ATOM 961 C CA . TYR A 1 122 ? -5.954 -7.366 -0.903 1.00 95.38 122 TYR A CA 1
ATOM 962 C C . TYR A 1 122 ? -5.385 -7.561 -2.304 1.00 95.38 122 TYR A C 1
ATOM 964 O O . TYR A 1 122 ? -5.259 -8.698 -2.764 1.00 95.38 122 TYR A O 1
ATOM 972 N N . VAL A 1 123 ? -5.038 -6.454 -2.954 1.00 96.56 123 VAL A N 1
ATOM 973 C CA . VAL A 1 123 ? -4.365 -6.428 -4.252 1.00 96.56 123 VAL A CA 1
ATOM 974 C C . VAL A 1 123 ? -3.132 -5.548 -4.127 1.00 96.56 123 VAL A C 1
ATOM 976 O O . VAL A 1 123 ? -3.193 -4.491 -3.499 1.00 96.56 123 VAL A O 1
ATOM 979 N N . SER A 1 124 ? -2.030 -5.980 -4.728 1.00 96.88 124 SER A N 1
ATOM 980 C CA . SER A 1 124 ? -0.844 -5.151 -4.892 1.00 96.88 124 SER A CA 1
ATOM 981 C C . SER A 1 124 ? -0.163 -5.375 -6.232 1.00 96.88 124 SER A C 1
ATOM 983 O O . SER A 1 124 ? -0.341 -6.411 -6.875 1.00 96.88 124 SER A O 1
ATOM 985 N N . PHE A 1 125 ? 0.610 -4.381 -6.660 1.00 95.75 125 PHE A N 1
ATOM 986 C CA . PHE A 1 125 ? 1.274 -4.370 -7.959 1.00 95.75 125 PHE A CA 1
ATOM 987 C C . PHE A 1 125 ? 2.785 -4.228 -7.771 1.00 95.75 125 PHE A C 1
ATOM 989 O O . PHE A 1 125 ? 3.209 -3.368 -6.993 1.00 95.75 125 PHE A O 1
ATOM 996 N N . PRO A 1 126 ? 3.609 -5.045 -8.448 1.00 94.25 126 PRO A N 1
ATOM 997 C CA . PRO A 1 126 ? 5.045 -4.820 -8.482 1.00 94.25 126 PRO A CA 1
ATOM 998 C C . PRO A 1 126 ? 5.384 -3.549 -9.266 1.00 94.25 126 PRO A C 1
ATOM 1000 O O . PRO A 1 126 ? 4.621 -3.111 -10.127 1.00 94.25 126 PRO A O 1
ATOM 1003 N N . GLY A 1 127 ? 6.557 -2.972 -8.994 1.00 85.12 127 GLY A N 1
ATOM 1004 C CA . GLY A 1 127 ? 7.066 -1.762 -9.656 1.00 85.12 127 GLY A CA 1
ATOM 1005 C C . GLY A 1 127 ? 7.499 -1.959 -11.116 1.00 85.12 127 GLY A C 1
ATOM 1006 O O . GLY A 1 127 ? 8.383 -1.248 -11.597 1.00 85.12 127 GLY A O 1
ATOM 1007 N N . ASN A 1 128 ? 6.911 -2.932 -11.811 1.00 81.56 128 ASN A N 1
ATOM 1008 C CA . ASN A 1 128 ? 7.246 -3.297 -13.180 1.00 81.56 128 ASN A CA 1
ATOM 1009 C C . ASN A 1 128 ? 6.548 -2.368 -14.177 1.00 81.56 128 ASN A C 1
ATOM 1011 O O . ASN A 1 128 ? 5.507 -1.783 -13.887 1.00 81.56 128 ASN A O 1
ATOM 1015 N N . GLU A 1 129 ? 7.126 -2.238 -15.372 1.00 78.50 129 GLU A N 1
ATOM 1016 C CA . GLU A 1 129 ? 6.497 -1.486 -16.469 1.00 78.50 129 GLU A CA 1
ATOM 1017 C C . GLU A 1 129 ? 5.340 -2.249 -17.109 1.00 78.50 129 GLU A C 1
ATOM 1019 O O . GLU A 1 129 ? 4.438 -1.632 -17.670 1.00 78.50 129 GLU A O 1
ATOM 1024 N N . ASP A 1 130 ? 5.348 -3.580 -17.005 1.00 85.12 130 ASP A N 1
ATOM 1025 C CA . ASP A 1 130 ? 4.268 -4.418 -17.509 1.00 85.12 130 ASP A CA 1
ATOM 1026 C C . ASP A 1 130 ? 3.069 -4.401 -16.534 1.00 85.12 130 ASP A C 1
ATOM 1028 O O . ASP A 1 130 ? 3.152 -5.007 -15.456 1.00 85.12 130 ASP A O 1
ATOM 1032 N N . PRO A 1 131 ? 1.939 -3.764 -16.913 1.00 81.50 131 PRO A N 1
ATOM 1033 C CA . PRO A 1 131 ? 0.742 -3.662 -16.077 1.00 81.50 131 PRO A CA 1
ATOM 1034 C C . PRO A 1 131 ? 0.014 -4.993 -15.886 1.00 81.50 131 PRO A C 1
ATOM 1036 O O . PRO A 1 131 ? -0.944 -5.059 -15.115 1.00 81.50 131 PRO A O 1
ATOM 1039 N N . ALA A 1 132 ? 0.412 -6.053 -16.596 1.00 88.25 132 ALA A N 1
ATOM 1040 C CA . ALA A 1 132 ? -0.153 -7.375 -16.388 1.00 88.25 132 ALA A CA 1
ATOM 1041 C C . ALA A 1 132 ? 0.243 -7.966 -15.032 1.00 88.25 132 ALA A C 1
ATOM 1043 O O . ALA A 1 132 ? -0.455 -8.861 -14.556 1.00 88.25 132 ALA A O 1
ATOM 1044 N N . HIS A 1 133 ? 1.331 -7.497 -14.412 1.00 93.94 133 HIS A N 1
ATOM 1045 C CA . HIS A 1 133 ? 1.802 -8.054 -13.153 1.00 93.94 133 HIS A CA 1
ATOM 1046 C C . HIS A 1 133 ? 0.977 -7.583 -11.956 1.00 93.94 133 HIS A C 1
ATOM 1048 O O . HIS A 1 133 ? 0.708 -6.397 -11.774 1.00 93.94 133 HIS A O 1
ATOM 1054 N N . TYR A 1 134 ? 0.598 -8.531 -11.104 1.00 95.69 134 TYR A N 1
ATOM 1055 C CA . TYR A 1 134 ? -0.201 -8.290 -9.911 1.00 95.69 134 TYR A CA 1
ATOM 1056 C C . TYR A 1 134 ? -0.021 -9.410 -8.888 1.00 95.69 134 TYR A C 1
ATOM 1058 O O . TYR A 1 134 ? 0.351 -10.540 -9.208 1.00 95.69 134 TYR A O 1
ATOM 1066 N N . PHE A 1 135 ? -0.402 -9.110 -7.654 1.00 97.25 135 PHE A N 1
ATOM 1067 C CA . PHE A 1 135 ? -0.642 -10.071 -6.591 1.00 97.25 135 PHE A CA 1
ATOM 1068 C C . PHE A 1 135 ? -2.037 -9.836 -5.997 1.00 97.25 135 PHE A C 1
ATOM 1070 O O . PHE A 1 135 ? -2.424 -8.701 -5.726 1.00 97.25 135 PHE A O 1
ATOM 1077 N N . VAL A 1 136 ? -2.791 -10.910 -5.764 1.00 96.88 136 VAL A N 1
ATOM 1078 C CA . VAL A 1 136 ? -4.104 -10.895 -5.112 1.00 96.88 136 VAL A CA 1
ATOM 1079 C C . VAL A 1 136 ? -4.127 -11.902 -3.969 1.00 96.88 136 VAL A C 1
ATOM 1081 O O . VAL A 1 136 ? -3.888 -13.092 -4.166 1.00 96.88 136 VAL A O 1
ATOM 1084 N N . LYS A 1 137 ? -4.535 -11.450 -2.782 1.00 95.56 137 LYS A N 1
ATOM 1085 C CA . LYS A 1 137 ? -4.919 -12.305 -1.654 1.00 95.56 137 LYS A CA 1
ATOM 1086 C C . LYS A 1 137 ? -6.443 -12.443 -1.602 1.00 95.56 137 LYS A C 1
ATOM 1088 O O . LYS A 1 137 ? -7.144 -11.436 -1.646 1.00 95.56 137 LYS A O 1
ATOM 1093 N N . GLY A 1 138 ? -6.964 -13.666 -1.484 1.00 91.75 138 GLY A N 1
ATOM 1094 C CA . GLY A 1 138 ? -8.410 -13.925 -1.414 1.00 91.75 138 GLY A CA 1
ATOM 1095 C C . GLY A 1 138 ? -9.027 -13.717 -0.033 1.00 91.75 138 GLY A C 1
ATOM 1096 O O . GLY A 1 138 ? -8.353 -13.953 0.973 1.00 91.75 138 GLY A O 1
ATOM 1097 N N . ARG A 1 139 ? -10.310 -13.320 0.010 1.00 85.00 139 ARG A N 1
ATOM 1098 C CA . ARG A 1 139 ? -11.095 -13.133 1.246 1.00 85.00 139 ARG A CA 1
ATOM 1099 C C . ARG A 1 139 ? -11.333 -14.463 1.944 1.00 85.00 139 ARG A C 1
ATOM 1101 O O . ARG A 1 139 ? -11.947 -15.360 1.376 1.00 85.00 139 ARG A O 1
ATOM 1108 N N . GLY A 1 140 ? -10.874 -14.576 3.191 1.00 69.38 140 GLY A N 1
ATOM 1109 C CA . GLY A 1 140 ? -11.235 -15.678 4.096 1.00 69.38 140 GLY A CA 1
ATOM 1110 C C . GLY A 1 140 ? -10.751 -17.075 3.682 1.00 69.38 140 GLY A C 1
ATOM 1111 O O . GLY A 1 140 ? -11.043 -18.047 4.371 1.00 69.38 140 GLY A O 1
ATOM 1112 N N . GLN A 1 141 ? -10.001 -17.191 2.588 1.00 67.62 141 GLN A N 1
ATOM 1113 C CA . GLN A 1 141 ? -9.422 -18.443 2.106 1.00 67.62 141 GLN A CA 1
ATOM 1114 C C . GLN A 1 141 ? -7.901 -18.340 2.172 1.00 67.62 141 GLN A C 1
ATOM 1116 O O . GLN A 1 141 ? -7.359 -17.271 1.903 1.00 67.62 141 GLN A O 1
ATOM 1121 N N . SER A 1 142 ? -7.187 -19.429 2.461 1.00 82.56 142 SER A N 1
ATOM 1122 C CA . SER A 1 142 ? -5.715 -19.520 2.347 1.00 82.56 142 SER A CA 1
ATOM 1123 C C . SER A 1 142 ? -5.263 -19.549 0.878 1.00 82.56 142 SER A C 1
ATOM 1125 O O . SER A 1 142 ? -4.475 -20.389 0.467 1.00 82.56 142 SER A O 1
ATOM 1127 N N . GLN A 1 143 ? -5.860 -18.688 0.054 1.00 87.69 143 GLN A N 1
ATOM 1128 C CA . GLN A 1 143 ? -5.631 -18.581 -1.375 1.00 87.69 143 GLN A CA 1
ATOM 1129 C C . GLN A 1 143 ? -5.043 -17.213 -1.696 1.00 87.69 143 GLN A C 1
ATOM 1131 O O . GLN A 1 143 ? -5.479 -16.176 -1.170 1.00 87.69 143 GLN A O 1
ATOM 1136 N N . TRP A 1 144 ? -4.065 -17.237 -2.587 1.00 93.75 144 TRP A N 1
ATOM 1137 C CA . TRP A 1 144 ? -3.521 -16.083 -3.274 1.00 93.75 144 TRP A CA 1
ATOM 1138 C C . TRP A 1 144 ? -3.259 -16.466 -4.734 1.00 93.75 144 TRP A C 1
ATOM 1140 O O . TRP A 1 144 ? -3.183 -17.643 -5.083 1.00 93.75 144 TRP A O 1
ATOM 1150 N N . SER A 1 145 ? -3.180 -15.467 -5.600 1.00 93.81 145 SER A N 1
ATOM 1151 C CA . SER A 1 145 ? -2.839 -15.619 -7.010 1.00 93.81 145 SER A CA 1
ATOM 1152 C C . SER A 1 145 ? -1.985 -14.433 -7.421 1.00 93.81 145 SER A C 1
ATOM 1154 O O . SER A 1 145 ? -2.126 -13.348 -6.863 1.00 93.81 145 SER A O 1
ATOM 1156 N N . GLY A 1 146 ? -1.096 -14.619 -8.381 1.00 93.94 146 GLY A N 1
ATOM 1157 C CA . GLY A 1 146 ? -0.316 -13.517 -8.911 1.00 93.94 146 GLY A CA 1
ATOM 1158 C C . GLY A 1 146 ? 0.280 -13.860 -10.259 1.00 93.94 146 GLY A C 1
ATOM 1159 O O . GLY A 1 146 ? 0.601 -15.017 -10.529 1.0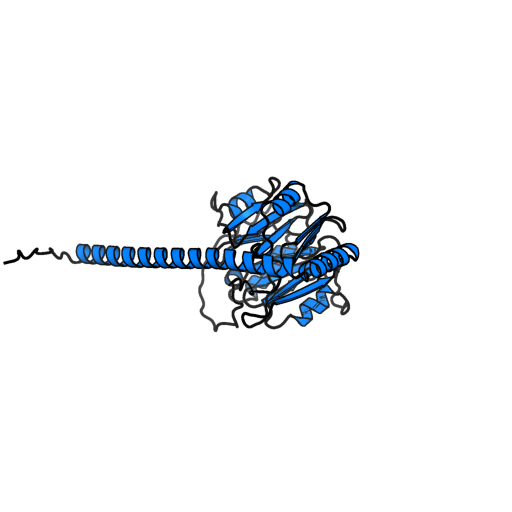0 93.94 146 GLY A O 1
ATOM 1160 N N . TYR A 1 147 ? 0.422 -12.833 -11.082 1.00 95.56 147 TYR A N 1
ATOM 1161 C CA . TYR A 1 147 ? 1.301 -12.836 -12.238 1.00 95.56 147 TYR A CA 1
ATOM 1162 C C . TYR A 1 147 ? 2.478 -11.941 -11.853 1.00 95.56 147 TYR A C 1
ATOM 1164 O O . TYR A 1 147 ? 2.307 -10.738 -11.690 1.00 95.56 147 TYR A O 1
ATOM 1172 N N . LEU A 1 148 ? 3.634 -12.533 -11.566 1.00 95.31 148 LEU A N 1
ATOM 1173 C CA . LEU A 1 148 ? 4.810 -11.853 -11.011 1.00 95.31 148 LEU A CA 1
ATOM 1174 C C . LEU A 1 148 ? 6.053 -12.310 -11.779 1.00 95.31 148 LEU A C 1
ATOM 1176 O O . LEU A 1 148 ? 6.057 -13.426 -12.294 1.00 95.31 148 LEU A O 1
ATOM 1180 N N . ASP A 1 149 ? 7.113 -11.501 -11.803 1.00 93.94 149 ASP A N 1
ATOM 1181 C CA . ASP A 1 149 ? 8.383 -11.957 -12.374 1.00 93.94 149 ASP A CA 1
ATOM 1182 C C . ASP A 1 149 ? 8.896 -13.212 -11.658 1.00 93.94 149 ASP A C 1
ATOM 1184 O O . ASP A 1 149 ? 8.718 -13.381 -10.442 1.00 93.94 149 ASP A O 1
ATOM 1188 N N . ASP A 1 150 ? 9.648 -14.032 -12.394 1.00 93.94 150 ASP A N 1
ATOM 1189 C CA . ASP A 1 150 ? 10.262 -15.270 -11.903 1.00 93.94 150 ASP A CA 1
ATOM 1190 C C . ASP A 1 150 ? 11.029 -15.079 -10.590 1.00 93.94 150 ASP A C 1
ATOM 1192 O O . ASP A 1 150 ? 11.012 -15.953 -9.720 1.00 93.94 150 ASP A O 1
ATOM 1196 N N . TYR A 1 151 ? 11.677 -13.923 -10.412 1.00 93.25 151 TYR A N 1
ATOM 1197 C CA . TYR A 1 151 ? 12.383 -13.596 -9.176 1.00 93.25 151 TYR A CA 1
ATOM 1198 C C . TYR A 1 151 ? 11.445 -13.593 -7.959 1.00 93.25 151 TYR A C 1
ATOM 1200 O O . TYR A 1 151 ? 11.733 -14.253 -6.955 1.00 93.25 151 TYR A O 1
ATOM 1208 N N . PHE A 1 152 ? 10.317 -12.881 -8.043 1.00 95.00 152 PHE A N 1
ATOM 1209 C CA . PHE A 1 152 ? 9.347 -12.799 -6.952 1.00 95.00 152 PHE A CA 1
ATOM 1210 C C . PHE A 1 152 ? 8.703 -14.164 -6.702 1.00 95.00 152 PHE A C 1
ATOM 1212 O O . PHE A 1 152 ? 8.615 -14.595 -5.551 1.00 95.00 152 PHE A O 1
ATOM 1219 N N . ILE A 1 153 ? 8.332 -14.883 -7.769 1.00 94.50 153 ILE A N 1
ATOM 1220 C CA . ILE A 1 153 ? 7.758 -16.233 -7.671 1.00 94.50 153 ILE A CA 1
ATOM 1221 C C . ILE A 1 153 ? 8.724 -17.176 -6.948 1.00 94.50 153 ILE A C 1
ATOM 1223 O O . ILE A 1 153 ? 8.334 -17.847 -5.992 1.00 94.50 153 ILE A O 1
ATOM 1227 N N . ALA A 1 154 ? 9.997 -17.206 -7.346 1.00 94.75 154 ALA A N 1
ATOM 1228 C CA . ALA A 1 154 ? 10.993 -18.083 -6.739 1.00 94.75 154 ALA A CA 1
ATOM 1229 C C . ALA A 1 154 ? 11.170 -17.812 -5.237 1.00 94.75 154 ALA A C 1
ATOM 1231 O O . ALA A 1 154 ? 11.293 -18.751 -4.445 1.00 94.75 154 ALA A O 1
ATOM 1232 N N . LYS A 1 155 ? 11.157 -16.539 -4.822 1.00 94.88 155 LYS A N 1
ATOM 1233 C CA . LYS A 1 155 ? 11.259 -16.162 -3.406 1.00 94.88 155 LYS A CA 1
ATOM 1234 C C . LYS A 1 155 ? 9.994 -16.502 -2.618 1.00 94.88 155 LYS A C 1
ATOM 1236 O O . LYS A 1 155 ? 10.118 -17.006 -1.505 1.00 94.88 155 LYS A O 1
ATOM 1241 N N . LEU A 1 156 ? 8.807 -16.308 -3.193 1.00 93.69 156 LEU A N 1
ATOM 1242 C CA . LEU A 1 156 ? 7.543 -16.700 -2.562 1.00 93.69 156 LEU A CA 1
ATOM 1243 C C . LEU A 1 156 ? 7.451 -18.213 -2.367 1.00 93.69 156 LEU A C 1
ATOM 1245 O O . LEU A 1 156 ? 7.139 -18.666 -1.271 1.00 93.69 156 LEU A O 1
ATOM 1249 N N . LEU A 1 157 ? 7.811 -19.001 -3.382 1.00 92.75 157 LEU A N 1
ATOM 1250 C CA . LEU A 1 157 ? 7.852 -20.463 -3.278 1.00 92.75 157 LEU A CA 1
ATOM 1251 C C . LEU A 1 157 ? 8.891 -20.945 -2.260 1.00 92.75 157 LEU A C 1
ATOM 1253 O O . LEU A 1 157 ? 8.708 -21.990 -1.638 1.00 92.75 157 LEU A O 1
ATOM 1257 N N . LYS A 1 158 ? 9.994 -20.208 -2.086 1.00 94.25 158 LYS A N 1
ATOM 1258 C CA . LYS A 1 158 ? 10.964 -20.487 -1.025 1.00 94.25 158 LYS A CA 1
ATOM 1259 C C . LYS A 1 158 ? 10.356 -20.210 0.354 1.00 94.25 158 LYS A C 1
ATOM 1261 O O . LYS A 1 158 ? 10.381 -21.099 1.198 1.00 94.25 158 LYS A O 1
ATOM 1266 N N . ALA A 1 159 ? 9.757 -19.035 0.554 1.00 92.38 159 ALA A N 1
ATOM 1267 C CA . ALA A 1 159 ? 9.107 -18.674 1.813 1.00 92.38 159 ALA A CA 1
ATOM 1268 C C . ALA A 1 159 ? 7.982 -19.658 2.181 1.00 92.38 159 ALA A C 1
ATOM 1270 O O . ALA A 1 159 ? 7.904 -20.099 3.323 1.00 92.38 159 ALA A O 1
ATOM 1271 N N . GLN A 1 160 ? 7.184 -20.093 1.201 1.00 91.69 160 GLN A N 1
ATOM 1272 C CA . GLN A 1 160 ? 6.125 -21.088 1.389 1.00 91.69 160 GLN A CA 1
ATOM 1273 C C . GLN A 1 160 ? 6.647 -22.439 1.906 1.00 91.69 160 GLN A C 1
ATOM 1275 O O . GLN A 1 160 ? 5.947 -23.131 2.640 1.00 91.69 160 GLN A O 1
ATOM 1280 N N . LYS A 1 161 ? 7.878 -22.828 1.546 1.00 91.81 161 LYS A N 1
ATOM 1281 C CA . LYS A 1 161 ? 8.509 -24.068 2.031 1.00 91.81 161 LYS A CA 1
ATOM 1282 C C . LYS A 1 161 ? 9.101 -23.930 3.432 1.00 91.81 161 LYS A C 1
ATOM 1284 O O . LYS A 1 161 ? 9.210 -24.927 4.137 1.00 91.81 161 LYS A O 1
ATOM 1289 N N . GLU A 1 162 ? 9.533 -22.728 3.800 1.00 90.25 162 GLU A N 1
ATOM 1290 C CA . GLU A 1 162 ? 10.258 -22.460 5.048 1.00 90.25 162 GLU A CA 1
ATOM 1291 C C . GLU A 1 162 ? 9.325 -22.040 6.192 1.00 90.25 162 GLU A C 1
ATOM 1293 O O . GLU A 1 162 ? 9.628 -22.297 7.357 1.00 90.25 162 GLU A O 1
ATOM 1298 N N . VAL A 1 163 ? 8.181 -21.427 5.874 1.00 87.69 163 VAL A N 1
ATOM 1299 C CA . VAL A 1 163 ? 7.238 -20.876 6.852 1.00 87.69 163 VAL A CA 1
ATOM 1300 C C . VAL A 1 163 ? 6.020 -21.798 7.003 1.00 87.69 163 VAL A C 1
ATOM 1302 O O . VAL A 1 163 ? 5.249 -21.970 6.055 1.00 87.69 163 VAL A O 1
ATOM 1305 N N . PRO A 1 164 ? 5.786 -22.380 8.194 1.00 87.12 164 PRO A N 1
ATOM 1306 C CA . PRO A 1 164 ? 4.568 -23.136 8.467 1.00 87.12 164 PRO A CA 1
ATOM 1307 C C . PRO A 1 164 ? 3.319 -22.274 8.265 1.00 87.12 164 PRO A C 1
ATOM 1309 O O . PRO A 1 164 ? 3.309 -21.111 8.650 1.00 87.12 164 PRO A O 1
ATOM 1312 N N . ASN A 1 165 ? 2.254 -22.852 7.701 1.00 89.50 165 ASN A N 1
ATOM 1313 C CA . ASN A 1 165 ? 0.980 -22.163 7.447 1.00 89.50 165 ASN A CA 1
ATOM 1314 C C . ASN A 1 165 ? 1.088 -20.888 6.587 1.00 89.50 165 ASN A C 1
ATOM 1316 O O . ASN A 1 165 ? 0.172 -20.067 6.619 1.00 89.50 165 ASN A O 1
ATOM 1320 N N . PHE A 1 166 ? 2.150 -20.750 5.780 1.00 92.19 166 PHE A N 1
ATOM 1321 C CA . PHE A 1 166 ? 2.412 -19.572 4.948 1.00 92.19 166 PHE A CA 1
ATOM 1322 C C . PHE A 1 166 ? 1.161 -19.032 4.245 1.00 92.19 166 PHE A C 1
ATOM 1324 O O . PHE A 1 166 ? 0.822 -17.867 4.409 1.00 92.19 166 PHE A O 1
ATOM 1331 N N . ASP A 1 167 ? 0.420 -19.878 3.525 1.00 91.44 167 ASP A N 1
ATOM 1332 C CA . ASP A 1 167 ? -0.744 -19.438 2.744 1.00 91.44 167 ASP A CA 1
ATOM 1333 C C . ASP A 1 167 ? -1.914 -18.931 3.606 1.00 91.44 167 ASP A C 1
ATOM 1335 O O . ASP A 1 167 ? -2.687 -18.070 3.177 1.00 91.44 167 ASP A O 1
ATOM 1339 N N . ALA A 1 168 ? -2.063 -19.474 4.818 1.00 90.25 168 ALA A N 1
ATOM 1340 C CA . ALA A 1 168 ? -3.102 -19.076 5.766 1.00 90.25 168 ALA A CA 1
ATOM 1341 C C . ALA A 1 168 ? -2.738 -17.780 6.505 1.00 90.25 168 ALA A C 1
ATOM 1343 O O . ALA A 1 168 ? -3.624 -16.976 6.819 1.00 90.25 168 ALA A O 1
ATOM 1344 N N . ASP A 1 169 ? -1.445 -17.583 6.762 1.00 91.75 169 ASP A N 1
ATOM 1345 C CA . ASP A 1 169 ? -0.921 -16.432 7.486 1.00 91.75 169 ASP A CA 1
ATOM 1346 C C . ASP A 1 169 ? -0.567 -15.261 6.567 1.00 91.75 169 ASP A C 1
ATOM 1348 O O . ASP A 1 169 ? -0.536 -14.129 7.042 1.00 91.75 169 ASP A O 1
ATOM 1352 N N . LEU A 1 170 ? -0.366 -15.482 5.266 1.00 94.19 170 LEU A N 1
ATOM 1353 C CA . LEU A 1 170 ? -0.098 -14.436 4.282 1.00 94.19 170 LEU A CA 1
ATOM 1354 C C . LEU A 1 170 ? -1.245 -13.420 4.245 1.00 94.19 170 LEU A C 1
ATOM 1356 O O . LEU A 1 170 ? -2.390 -13.743 3.921 1.00 94.19 170 LEU A O 1
ATOM 1360 N N . THR A 1 171 ? -0.936 -12.159 4.535 1.00 93.81 171 THR A N 1
ATOM 1361 C CA . THR A 1 171 ? -1.909 -11.061 4.491 1.00 93.81 171 THR A CA 1
ATOM 1362 C C . THR A 1 171 ? -1.756 -10.205 3.243 1.00 93.81 171 THR A C 1
ATOM 1364 O O . THR A 1 171 ? -2.747 -9.606 2.822 1.00 93.81 171 THR A O 1
ATOM 1367 N N . GLY A 1 172 ? -0.570 -10.167 2.634 1.00 95.75 172 GLY A N 1
ATOM 1368 C CA . GLY A 1 172 ? -0.304 -9.462 1.385 1.00 95.75 172 GLY A CA 1
ATOM 1369 C C . GLY A 1 172 ? 1.187 -9.337 1.079 1.00 95.75 172 GLY A C 1
ATOM 1370 O O . GLY A 1 172 ? 2.024 -9.836 1.828 1.00 95.75 172 GLY A O 1
ATOM 1371 N N . ILE A 1 173 ? 1.515 -8.649 -0.014 1.00 97.69 173 ILE A N 1
ATOM 1372 C CA . ILE A 1 173 ? 2.893 -8.313 -0.391 1.00 97.69 173 ILE A CA 1
ATOM 1373 C C . ILE A 1 173 ? 2.975 -6.820 -0.699 1.00 97.69 173 ILE A C 1
ATOM 1375 O O . ILE A 1 173 ? 2.163 -6.317 -1.472 1.00 97.69 173 ILE A O 1
ATOM 1379 N N . LEU A 1 174 ? 3.961 -6.130 -0.130 1.00 97.44 174 LEU A N 1
ATOM 1380 C CA . LEU A 1 174 ? 4.326 -4.769 -0.527 1.00 97.44 174 LEU A CA 1
ATOM 1381 C C . LEU A 1 174 ? 5.477 -4.836 -1.516 1.00 97.44 174 LEU A C 1
ATOM 1383 O O . LEU A 1 174 ? 6.486 -5.468 -1.218 1.00 97.44 174 LEU A O 1
ATOM 1387 N N . PHE A 1 175 ? 5.358 -4.162 -2.651 1.00 97.12 175 PHE A N 1
ATOM 1388 C CA . PHE A 1 175 ? 6.429 -4.074 -3.638 1.00 97.12 175 PHE A CA 1
ATOM 1389 C C . PHE A 1 175 ? 7.014 -2.668 -3.649 1.00 97.12 175 PHE A C 1
ATOM 1391 O O . PHE A 1 175 ? 6.269 -1.697 -3.558 1.00 97.12 175 PHE A O 1
ATOM 1398 N N . GLY A 1 176 ? 8.337 -2.575 -3.751 1.00 95.50 176 GLY A N 1
ATOM 1399 C CA . GLY A 1 176 ? 9.070 -1.320 -3.877 1.00 95.50 176 GLY A CA 1
ATOM 1400 C C . GLY A 1 176 ? 9.954 -1.308 -5.119 1.00 95.50 176 GLY A C 1
ATOM 1401 O O . GLY A 1 176 ? 9.731 -2.053 -6.071 1.00 95.50 176 GLY A O 1
ATOM 1402 N N . LYS A 1 177 ? 10.965 -0.440 -5.105 1.00 94.88 177 LYS A N 1
ATOM 1403 C CA . LYS A 1 177 ? 11.939 -0.296 -6.188 1.00 94.88 177 LYS A CA 1
ATOM 1404 C C . LYS A 1 177 ? 12.721 -1.591 -6.445 1.00 94.88 177 LYS A C 1
ATOM 1406 O O . LYS A 1 177 ? 13.202 -2.243 -5.512 1.00 94.88 177 LYS A O 1
ATOM 1411 N N . GLY A 1 178 ? 12.901 -1.904 -7.729 1.00 92.62 178 GLY A N 1
ATOM 1412 C CA . GLY A 1 178 ? 13.693 -3.042 -8.188 1.00 92.62 178 GLY A CA 1
ATOM 1413 C C . GLY A 1 178 ? 13.111 -4.365 -7.696 1.00 92.62 178 GLY A C 1
ATOM 1414 O O . GLY A 1 178 ? 11.916 -4.621 -7.810 1.00 92.62 178 GLY A O 1
ATOM 1415 N N . LYS A 1 179 ? 13.964 -5.200 -7.109 1.00 94.81 179 LYS A N 1
ATOM 1416 C CA . LYS A 1 179 ? 13.599 -6.506 -6.542 1.00 94.81 179 LYS A CA 1
ATOM 1417 C C . LYS A 1 179 ? 13.170 -6.439 -5.073 1.00 94.81 179 LYS A C 1
ATOM 1419 O O . LYS A 1 179 ? 13.088 -7.480 -4.417 1.00 94.81 179 LYS A O 1
ATOM 1424 N N . THR A 1 180 ? 12.915 -5.241 -4.544 1.00 95.69 180 THR A N 1
ATOM 1425 C CA . THR A 1 180 ? 12.535 -5.045 -3.142 1.00 95.69 180 THR A CA 1
ATOM 1426 C C . THR A 1 180 ? 11.059 -5.359 -2.928 1.00 95.69 180 THR A C 1
ATOM 1428 O O . THR A 1 180 ? 10.191 -4.765 -3.566 1.00 95.69 180 THR A O 1
ATOM 1431 N N . PHE A 1 181 ? 10.751 -6.249 -1.989 1.00 97.44 181 PHE A N 1
ATOM 1432 C CA . PHE A 1 181 ? 9.381 -6.519 -1.564 1.00 97.44 181 PHE A CA 1
ATOM 1433 C C . PHE A 1 181 ? 9.322 -7.044 -0.128 1.00 97.44 181 PHE A C 1
ATOM 1435 O O . PHE A 1 181 ? 10.298 -7.566 0.411 1.00 97.44 181 PHE A O 1
ATOM 1442 N N . ILE A 1 182 ? 8.161 -6.909 0.507 1.00 97.88 182 ILE A N 1
ATOM 1443 C CA . ILE A 1 182 ? 7.917 -7.375 1.870 1.00 97.88 182 ILE A CA 1
ATOM 1444 C C . ILE A 1 182 ? 6.703 -8.290 1.870 1.00 97.88 182 ILE A C 1
ATOM 1446 O O . ILE A 1 182 ? 5.600 -7.879 1.511 1.00 97.88 182 ILE A O 1
ATOM 1450 N N . ILE A 1 183 ? 6.907 -9.528 2.308 1.00 97.25 183 ILE A N 1
ATOM 1451 C CA . ILE A 1 183 ? 5.838 -10.486 2.566 1.00 97.25 183 ILE A CA 1
ATOM 1452 C C . ILE A 1 183 ? 5.228 -10.137 3.921 1.00 97.25 183 ILE A C 1
ATOM 1454 O O . ILE A 1 183 ? 5.909 -10.195 4.945 1.00 97.25 183 ILE A O 1
ATOM 1458 N N . MET A 1 184 ? 3.950 -9.773 3.936 1.00 95.81 184 MET A N 1
ATOM 1459 C CA . MET A 1 184 ? 3.209 -9.463 5.157 1.00 95.81 184 MET A CA 1
ATOM 1460 C C . MET A 1 184 ? 2.452 -10.702 5.631 1.00 95.81 184 MET A C 1
ATOM 1462 O O . MET A 1 184 ? 1.784 -11.367 4.837 1.00 95.81 184 MET A O 1
ATOM 1466 N N . SER A 1 185 ? 2.509 -10.994 6.929 1.00 92.94 185 SER A N 1
ATOM 1467 C CA . SER A 1 185 ? 1.793 -12.119 7.533 1.00 92.94 185 SER A CA 1
ATOM 1468 C C . SER A 1 185 ? 1.073 -11.723 8.823 1.00 92.94 185 SER A C 1
ATOM 1470 O O . SER A 1 185 ? 1.318 -10.660 9.393 1.00 92.94 185 SER A O 1
ATOM 1472 N N . LYS A 1 186 ? 0.175 -12.584 9.309 1.00 88.56 186 LYS A N 1
ATOM 1473 C CA . LYS A 1 186 ? -0.531 -12.395 10.589 1.00 88.56 186 LYS A CA 1
ATOM 1474 C C . LYS A 1 186 ? 0.382 -12.503 11.812 1.00 88.56 186 LYS A C 1
ATOM 1476 O O . LYS A 1 186 ? -0.047 -12.164 12.910 1.00 88.56 186 LYS A O 1
ATOM 1481 N N . THR A 1 187 ? 1.596 -13.014 11.642 1.00 87.25 187 THR A N 1
ATOM 1482 C CA . THR A 1 187 ? 2.544 -13.288 12.731 1.00 87.25 187 THR A CA 1
ATOM 1483 C C . THR A 1 187 ? 3.836 -12.486 12.602 1.00 87.25 187 THR A C 1
ATOM 1485 O O . THR A 1 187 ? 4.738 -12.657 13.415 1.00 87.25 187 THR A O 1
ATOM 1488 N N . GLY A 1 188 ? 3.950 -11.643 11.575 1.00 92.44 188 GLY A N 1
ATOM 1489 C CA . GLY A 1 188 ? 5.132 -10.830 11.320 1.00 92.44 188 GLY A CA 1
ATOM 1490 C C . GLY A 1 188 ? 5.262 -10.425 9.855 1.00 92.44 188 GLY A C 1
ATOM 1491 O O . GLY A 1 188 ? 4.275 -10.346 9.118 1.00 92.44 188 GLY A O 1
ATOM 1492 N N . PHE A 1 189 ? 6.490 -10.214 9.399 1.00 94.88 189 PHE A N 1
ATOM 1493 C CA . PHE A 1 189 ? 6.792 -9.971 7.991 1.00 94.88 189 PHE A CA 1
ATOM 1494 C C . PHE A 1 189 ? 8.160 -10.544 7.612 1.00 94.88 189 PHE A C 1
ATOM 1496 O O . PHE A 1 189 ? 8.997 -10.831 8.464 1.00 94.88 189 PHE A O 1
ATOM 1503 N N . THR A 1 190 ? 8.400 -10.703 6.314 1.00 95.06 190 THR A N 1
ATOM 1504 C CA . THR A 1 190 ? 9.710 -11.071 5.766 1.00 95.06 190 THR A CA 1
ATOM 1505 C C . THR A 1 190 ? 10.072 -10.092 4.664 1.00 95.06 190 THR A C 1
ATOM 1507 O O . THR A 1 190 ? 9.373 -9.997 3.655 1.00 95.06 190 THR A O 1
ATOM 1510 N N . ALA A 1 191 ? 11.150 -9.339 4.870 1.00 95.38 191 ALA A N 1
ATOM 1511 C CA . ALA A 1 191 ? 11.637 -8.365 3.906 1.00 95.38 191 ALA A CA 1
ATOM 1512 C C . ALA A 1 191 ? 12.688 -8.987 2.981 1.00 95.38 191 ALA A C 1
ATOM 1514 O O . ALA A 1 191 ? 13.666 -9.582 3.432 1.00 95.38 191 ALA A O 1
ATOM 1515 N N . HIS A 1 192 ? 12.503 -8.799 1.681 1.00 95.12 192 HIS A N 1
ATOM 1516 C CA . HIS A 1 192 ? 13.485 -9.095 0.652 1.00 95.12 192 HIS A CA 1
ATOM 1517 C C . HIS A 1 192 ? 13.917 -7.772 0.036 1.00 95.12 192 HIS A C 1
ATOM 1519 O O . HIS A 1 192 ? 13.157 -7.148 -0.699 1.00 95.12 192 HIS A O 1
ATOM 1525 N N . LEU A 1 193 ? 15.120 -7.325 0.383 1.00 94.62 193 LEU A N 1
ATOM 1526 C CA . LEU A 1 193 ? 15.685 -6.079 -0.120 1.00 94.62 193 LEU A CA 1
ATOM 1527 C C . LEU A 1 193 ? 16.535 -6.380 -1.354 1.00 94.62 193 LEU A C 1
ATOM 1529 O O . LEU A 1 193 ? 17.220 -7.402 -1.396 1.00 94.62 193 LEU A O 1
ATOM 1533 N N . ASP A 1 194 ? 16.448 -5.523 -2.365 1.00 92.69 194 ASP A N 1
ATOM 1534 C CA . ASP A 1 194 ? 17.292 -5.631 -3.550 1.00 92.69 194 ASP A CA 1
ATOM 1535 C C . ASP A 1 194 ? 18.730 -5.252 -3.183 1.00 92.69 194 ASP A C 1
ATOM 1537 O O . ASP A 1 194 ? 18.981 -4.094 -2.864 1.00 92.69 194 ASP A O 1
ATOM 1541 N N . ASP A 1 195 ? 19.663 -6.207 -3.186 1.00 89.44 195 ASP A N 1
ATOM 1542 C CA . ASP A 1 195 ? 21.057 -5.963 -2.789 1.00 89.44 195 ASP A CA 1
ATOM 1543 C C . ASP A 1 195 ? 21.764 -4.942 -3.700 1.00 89.44 195 ASP A C 1
ATOM 1545 O O . ASP A 1 195 ? 22.709 -4.290 -3.251 1.00 89.44 195 ASP A O 1
ATOM 1549 N N . ASP A 1 196 ? 21.294 -4.762 -4.941 1.00 88.75 196 ASP A N 1
ATOM 1550 C CA . ASP A 1 196 ? 21.835 -3.763 -5.868 1.00 88.75 196 ASP A CA 1
ATOM 1551 C C . ASP A 1 196 ? 21.447 -2.325 -5.449 1.00 88.75 196 ASP A C 1
ATOM 1553 O O . ASP A 1 196 ? 22.194 -1.376 -5.684 1.00 88.75 196 ASP A O 1
ATOM 1557 N N . GLU A 1 197 ? 20.296 -2.154 -4.787 1.00 88.25 197 GLU A N 1
ATOM 1558 C CA . GLU A 1 197 ? 19.745 -0.852 -4.366 1.00 88.25 197 GLU A CA 1
ATOM 1559 C C . GLU A 1 197 ? 19.920 -0.586 -2.864 1.00 88.25 197 GLU A C 1
ATOM 1561 O O . GLU A 1 197 ? 20.090 0.553 -2.427 1.00 88.25 197 GLU A O 1
ATOM 1566 N N . ILE A 1 198 ? 19.862 -1.643 -2.056 1.00 89.31 198 ILE A N 1
ATOM 1567 C CA . ILE A 1 198 ? 19.954 -1.632 -0.598 1.00 89.31 198 ILE A CA 1
ATOM 1568 C C . ILE A 1 198 ? 20.953 -2.718 -0.176 1.00 89.31 198 ILE A C 1
ATOM 1570 O O . ILE A 1 198 ? 20.551 -3.765 0.353 1.00 89.31 198 ILE A O 1
ATOM 1574 N N . PRO A 1 199 ? 22.265 -2.479 -0.372 1.00 83.81 199 PRO A N 1
ATOM 1575 C CA . PRO A 1 199 ? 23.283 -3.476 -0.082 1.00 83.81 199 PRO A CA 1
ATOM 1576 C C . PRO A 1 199 ? 23.159 -4.009 1.340 1.00 83.81 199 PRO A C 1
ATOM 1578 O O . PRO A 1 199 ? 22.909 -3.253 2.284 1.00 83.81 199 PRO A O 1
ATOM 1581 N N . SER A 1 200 ? 23.386 -5.308 1.513 1.00 79.25 200 SER A N 1
ATOM 1582 C CA . SER A 1 200 ? 23.412 -5.947 2.834 1.00 79.25 200 SER A CA 1
ATOM 1583 C C . SER A 1 200 ? 24.454 -5.356 3.794 1.00 79.25 200 SER A C 1
ATOM 1585 O O . SER A 1 200 ? 24.297 -5.468 5.003 1.00 79.25 200 SER A O 1
ATOM 1587 N N . SER A 1 201 ? 25.474 -4.665 3.277 1.00 78.62 201 SER A N 1
ATOM 1588 C CA . SER A 1 201 ? 26.453 -3.906 4.068 1.00 78.62 201 SER A CA 1
ATOM 1589 C C . SER A 1 201 ? 26.007 -2.484 4.437 1.00 78.62 201 SER A C 1
ATOM 1591 O O . SER A 1 201 ? 26.689 -1.810 5.206 1.00 78.62 201 SER A O 1
ATOM 1593 N N . SER A 1 202 ? 24.903 -1.986 3.873 1.00 77.00 202 SER A N 1
ATOM 1594 C CA . SER A 1 202 ? 24.423 -0.622 4.098 1.00 77.00 202 SER A CA 1
ATOM 1595 C C . SER A 1 202 ? 23.558 -0.557 5.354 1.00 77.00 202 SER A C 1
ATOM 1597 O O . SER A 1 202 ? 22.334 -0.455 5.280 1.00 77.00 202 SER A O 1
ATOM 1599 N N . GLU A 1 203 ? 24.204 -0.579 6.521 1.00 75.38 203 GLU A N 1
ATOM 1600 C CA . GLU A 1 203 ? 23.529 -0.398 7.816 1.00 75.38 203 GLU A CA 1
ATOM 1601 C C . GLU A 1 203 ? 22.807 0.955 7.910 1.00 75.38 203 GLU A C 1
ATOM 1603 O O . GLU A 1 203 ? 21.880 1.117 8.696 1.00 75.38 203 GLU A O 1
ATOM 1608 N N . GLU A 1 204 ? 23.189 1.943 7.093 1.00 86.75 204 GLU A N 1
ATOM 1609 C CA . GLU A 1 204 ? 22.608 3.284 7.141 1.00 86.75 204 GLU A CA 1
ATOM 1610 C C . GLU A 1 204 ? 21.322 3.475 6.332 1.00 86.75 204 GLU A C 1
ATOM 1612 O O . GLU A 1 204 ? 20.665 4.507 6.498 1.00 86.75 204 GLU A O 1
ATOM 1617 N N . HIS A 1 205 ? 20.928 2.507 5.499 1.00 93.88 205 HIS A N 1
ATOM 1618 C CA . HIS A 1 205 ? 19.756 2.666 4.644 1.00 93.88 205 HIS A CA 1
ATOM 1619 C C . HIS A 1 205 ? 18.461 2.782 5.478 1.00 93.88 205 HIS A C 1
ATOM 1621 O O . HIS A 1 205 ? 18.163 1.887 6.275 1.00 93.88 205 HIS A O 1
ATOM 1627 N N . PRO A 1 206 ? 17.640 3.838 5.293 1.00 95.38 206 PRO A N 1
ATOM 1628 C CA . PRO A 1 206 ? 16.535 4.152 6.204 1.00 95.38 206 PRO A CA 1
ATOM 1629 C C . PRO A 1 206 ? 15.472 3.049 6.257 1.00 95.38 206 PRO A C 1
ATOM 1631 O O . PRO A 1 206 ? 14.994 2.714 7.337 1.00 95.38 206 PRO A O 1
ATOM 1634 N N . LEU A 1 207 ? 15.154 2.426 5.115 1.00 96.12 207 LEU A N 1
ATOM 1635 C CA . LEU A 1 207 ? 14.208 1.308 5.073 1.00 96.12 207 LEU A CA 1
ATOM 1636 C C . LEU A 1 207 ? 14.737 0.083 5.835 1.00 96.12 207 LEU A C 1
ATOM 1638 O O . LEU A 1 207 ? 13.984 -0.551 6.565 1.00 96.12 207 LEU A O 1
ATOM 1642 N N . ARG A 1 208 ? 16.036 -0.230 5.706 1.00 95.50 208 ARG A N 1
ATOM 1643 C CA . ARG A 1 208 ? 16.659 -1.382 6.373 1.00 95.50 208 ARG A CA 1
ATOM 1644 C C . ARG A 1 208 ? 16.632 -1.194 7.888 1.00 95.50 208 ARG A C 1
ATOM 1646 O O . ARG A 1 208 ? 16.113 -2.060 8.583 1.00 95.50 208 ARG A O 1
ATOM 1653 N N . LYS A 1 209 ? 17.077 -0.027 8.368 1.00 94.50 209 LYS A N 1
ATOM 1654 C CA . LYS A 1 209 ? 17.058 0.340 9.795 1.00 94.50 209 LYS A CA 1
ATOM 1655 C C . LYS A 1 209 ? 15.683 0.141 10.425 1.00 94.50 209 LYS A C 1
ATOM 1657 O O . LYS A 1 209 ? 15.569 -0.463 11.487 1.00 94.50 209 LYS A O 1
ATOM 1662 N N . VAL A 1 210 ? 14.639 0.640 9.762 1.00 95.62 210 VAL A N 1
ATOM 1663 C CA . VAL A 1 210 ? 13.268 0.523 10.265 1.00 95.62 210 VAL A CA 1
ATOM 1664 C C . VAL A 1 210 ? 12.811 -0.939 10.263 1.00 95.62 210 VAL A C 1
ATOM 1666 O O . VAL A 1 210 ? 12.271 -1.406 11.258 1.00 95.62 210 VAL A O 1
ATOM 1669 N N . LEU A 1 211 ? 13.054 -1.702 9.198 1.00 95.69 211 LEU A N 1
ATOM 1670 C CA . LEU A 1 211 ? 12.647 -3.111 9.153 1.00 95.69 211 LEU A CA 1
ATOM 1671 C C . LEU A 1 211 ? 13.375 -3.974 10.195 1.00 95.69 211 LEU A C 1
ATOM 1673 O O . LEU A 1 211 ? 12.752 -4.841 10.801 1.00 95.69 211 LEU A O 1
ATOM 1677 N N . GLU A 1 212 ? 14.660 -3.722 10.441 1.00 93.81 212 GLU A N 1
ATOM 1678 C CA . GLU A 1 212 ? 15.445 -4.427 11.461 1.00 93.81 212 GLU A CA 1
ATOM 1679 C C . GLU A 1 212 ? 14.959 -4.093 12.876 1.00 93.81 212 GLU A C 1
ATOM 1681 O O . GLU A 1 212 ? 14.760 -5.005 13.682 1.00 93.81 212 GLU A O 1
ATOM 1686 N N . GLN A 1 213 ? 14.665 -2.815 13.152 1.00 92.94 213 GLN A N 1
ATOM 1687 C CA . GLN A 1 213 ? 14.134 -2.358 14.442 1.00 92.94 213 GLN A CA 1
ATOM 1688 C C . GLN A 1 213 ? 12.817 -3.053 14.827 1.00 92.94 213 GLN A C 1
ATOM 1690 O O . GLN A 1 213 ? 12.574 -3.287 16.011 1.00 92.94 213 GLN A O 1
ATOM 1695 N N . TYR A 1 214 ? 11.970 -3.374 13.847 1.00 92.69 214 TYR A N 1
ATOM 1696 C CA . TYR A 1 214 ? 10.645 -3.965 14.060 1.00 92.69 214 TYR A CA 1
ATOM 1697 C C . TYR A 1 214 ? 10.563 -5.441 13.636 1.00 92.69 214 TYR A C 1
ATOM 1699 O O . TYR A 1 214 ? 9.472 -5.973 13.473 1.00 92.69 214 TYR A O 1
ATOM 1707 N N . SER A 1 215 ? 11.695 -6.125 13.461 1.00 89.00 215 SER A N 1
ATOM 1708 C CA . SER A 1 215 ? 11.737 -7.500 12.935 1.00 89.00 215 SER A CA 1
ATOM 1709 C C . SER A 1 215 ? 11.087 -8.558 13.842 1.00 89.00 215 SER A C 1
ATOM 1711 O O . SER A 1 215 ? 10.601 -9.575 13.347 1.00 89.00 215 SER A O 1
ATOM 1713 N N . GLU A 1 216 ? 11.026 -8.328 15.157 1.00 86.50 216 GLU A N 1
ATOM 1714 C CA . GLU A 1 216 ? 10.520 -9.305 16.127 1.00 86.50 216 GLU A CA 1
ATOM 1715 C C . GLU A 1 216 ? 9.123 -8.951 16.655 1.00 86.50 216 GLU A C 1
ATOM 1717 O O . GLU A 1 216 ? 8.936 -7.978 17.384 1.00 86.50 216 GLU A O 1
ATOM 1722 N N . GLY A 1 217 ? 8.127 -9.779 16.328 1.00 84.31 217 GLY A N 1
ATOM 1723 C CA . GLY A 1 217 ? 6.779 -9.704 16.907 1.00 84.31 217 GLY A CA 1
ATOM 1724 C C . GLY A 1 217 ? 5.872 -8.600 16.353 1.00 84.31 217 GLY A C 1
ATOM 1725 O O . GLY A 1 217 ? 4.715 -8.525 16.765 1.00 84.31 217 GLY A O 1
ATOM 1726 N N . TRP A 1 218 ? 6.350 -7.775 15.415 1.00 92.12 218 TRP A N 1
ATOM 1727 C CA . TRP A 1 218 ? 5.534 -6.764 14.741 1.00 92.12 218 TRP A CA 1
ATOM 1728 C C . TRP A 1 218 ? 5.046 -7.243 13.380 1.00 92.12 218 TRP A C 1
ATOM 1730 O O . TRP A 1 218 ? 5.783 -7.853 12.609 1.00 92.12 218 TRP A O 1
ATOM 1740 N N . CYS A 1 219 ? 3.810 -6.888 13.051 1.00 93.06 219 CYS A N 1
ATOM 1741 C CA . CYS A 1 219 ? 3.213 -7.105 11.739 1.00 93.06 219 CYS A CA 1
ATOM 1742 C C . CYS A 1 219 ? 3.187 -5.795 10.944 1.00 93.06 219 CYS A C 1
ATOM 1744 O O . CYS A 1 219 ? 3.062 -4.722 11.530 1.00 93.06 219 CYS A O 1
ATOM 1746 N N . ILE A 1 220 ? 3.245 -5.863 9.614 1.00 95.00 220 ILE A N 1
ATOM 1747 C CA . ILE A 1 220 ? 3.064 -4.683 8.755 1.00 95.00 220 ILE A CA 1
ATOM 1748 C C . ILE A 1 220 ? 1.610 -4.603 8.279 1.00 95.00 220 ILE A C 1
ATOM 1750 O O . ILE A 1 220 ? 1.024 -5.603 7.862 1.00 95.00 220 ILE A O 1
ATOM 1754 N N . ASP A 1 221 ? 1.025 -3.408 8.358 1.00 92.62 221 ASP A N 1
ATOM 1755 C CA . ASP A 1 221 ? -0.328 -3.132 7.876 1.00 92.62 221 ASP A CA 1
ATOM 1756 C C . ASP A 1 221 ? -0.360 -2.958 6.348 1.00 92.62 221 ASP A C 1
ATOM 1758 O O . ASP A 1 221 ? 0.560 -2.392 5.753 1.00 92.62 221 ASP A O 1
ATOM 1762 N N . ARG A 1 222 ? -1.472 -3.358 5.723 1.00 93.69 222 ARG A N 1
ATOM 1763 C CA . ARG A 1 222 ? -1.725 -3.235 4.278 1.00 93.69 222 ARG A CA 1
ATOM 1764 C C . ARG A 1 222 ? -1.829 -1.786 3.801 1.00 93.69 222 ARG A C 1
ATOM 1766 O O . ARG A 1 222 ? -1.695 -1.545 2.608 1.00 93.69 222 ARG A O 1
ATOM 1773 N N . ALA A 1 223 ? -2.059 -0.840 4.711 1.00 93.56 223 ALA A N 1
ATOM 1774 C CA . ALA A 1 223 ? -2.008 0.597 4.433 1.00 93.56 223 ALA A CA 1
ATOM 1775 C C . ALA A 1 223 ? -0.579 1.155 4.239 1.00 93.56 223 ALA A C 1
ATOM 1777 O O . ALA A 1 223 ? -0.419 2.365 4.078 1.00 93.56 223 ALA A O 1
ATOM 1778 N N . SER A 1 224 ? 0.449 0.311 4.330 1.00 97.00 224 SER A N 1
ATOM 1779 C CA . SER A 1 224 ? 1.843 0.682 4.076 1.00 97.00 224 SER A CA 1
ATOM 1780 C C . SER A 1 224 ? 2.141 0.748 2.576 1.00 97.00 224 SER A C 1
ATOM 1782 O O . SER A 1 224 ? 1.533 0.030 1.786 1.00 97.00 224 SER A O 1
ATOM 1784 N N . THR A 1 225 ? 3.133 1.552 2.199 1.00 97.00 225 THR A N 1
ATOM 1785 C CA . THR A 1 225 ? 3.547 1.779 0.812 1.00 97.00 225 THR A CA 1
ATOM 1786 C C . THR A 1 225 ? 5.068 1.848 0.709 1.00 97.00 225 THR A C 1
ATOM 1788 O O . THR A 1 225 ? 5.729 2.527 1.500 1.00 97.00 225 THR A O 1
ATOM 1791 N N . LEU A 1 226 ? 5.628 1.181 -0.299 1.00 97.06 226 LEU A N 1
ATOM 1792 C CA . LEU A 1 226 ? 7.027 1.331 -0.696 1.00 97.06 226 LEU A CA 1
ATOM 1793 C C . LEU A 1 226 ? 7.100 2.135 -1.995 1.00 97.06 226 LEU A C 1
ATOM 1795 O O . LEU A 1 226 ? 6.213 2.049 -2.839 1.00 97.06 226 LEU A O 1
ATOM 1799 N N . CYS A 1 227 ? 8.151 2.933 -2.150 1.00 96.25 227 CYS A N 1
ATOM 1800 C CA . CYS A 1 227 ? 8.360 3.728 -3.351 1.00 96.25 227 CYS A CA 1
ATOM 1801 C C . CYS A 1 227 ? 8.919 2.879 -4.502 1.00 96.25 227 CYS A C 1
ATOM 1803 O O . CYS A 1 227 ? 9.806 2.049 -4.289 1.00 96.25 227 CYS A O 1
ATOM 1805 N N . PHE A 1 228 ? 8.456 3.131 -5.730 1.00 94.12 228 PHE A N 1
ATOM 1806 C CA . PHE A 1 228 ? 8.967 2.464 -6.933 1.00 94.12 228 PHE A CA 1
ATOM 1807 C C . PHE A 1 228 ? 10.207 3.131 -7.542 1.00 94.12 228 PHE A C 1
ATOM 1809 O O . PHE A 1 228 ? 10.955 2.464 -8.251 1.00 94.12 228 PHE A O 1
ATOM 1816 N N . TYR A 1 229 ? 10.432 4.425 -7.296 1.00 93.56 229 TYR A N 1
ATOM 1817 C CA . TYR A 1 229 ? 11.498 5.199 -7.950 1.00 93.56 229 TYR A CA 1
ATOM 1818 C C . TYR A 1 229 ? 12.724 5.457 -7.056 1.00 93.56 229 TYR A C 1
ATOM 1820 O O . TYR A 1 229 ? 13.829 5.605 -7.577 1.00 93.56 229 TYR A O 1
ATOM 1828 N N . ASP A 1 230 ? 12.577 5.448 -5.728 1.00 95.25 230 ASP A N 1
ATOM 1829 C CA . ASP A 1 230 ? 13.688 5.598 -4.778 1.00 95.25 230 ASP A CA 1
ATOM 1830 C C . ASP A 1 230 ? 13.462 4.723 -3.536 1.00 95.25 230 ASP A C 1
ATOM 1832 O O . ASP A 1 230 ? 12.526 4.936 -2.767 1.00 95.25 230 ASP A O 1
ATOM 1836 N N . SER A 1 231 ? 14.342 3.743 -3.323 1.00 95.31 231 SER A N 1
ATOM 1837 C CA . SER A 1 231 ? 14.273 2.784 -2.214 1.00 95.31 231 SER A CA 1
ATOM 1838 C C . SER A 1 231 ? 14.350 3.438 -0.832 1.00 95.31 231 SER A C 1
ATOM 1840 O O . SER A 1 231 ? 13.901 2.846 0.154 1.00 95.31 231 SER A O 1
ATOM 1842 N N . LYS A 1 232 ? 14.879 4.663 -0.735 1.00 96.00 232 LYS A N 1
ATOM 1843 C CA . LYS A 1 232 ? 14.929 5.409 0.522 1.00 96.00 232 LYS A CA 1
ATOM 1844 C C . LYS A 1 232 ? 13.552 5.866 0.966 1.00 96.00 232 LYS A C 1
ATOM 1846 O O . LYS A 1 232 ? 13.398 6.091 2.165 1.00 96.00 232 LYS A O 1
ATOM 1851 N N . TYR A 1 233 ? 12.590 6.029 0.055 1.00 97.44 233 TYR A N 1
ATOM 1852 C CA . TYR A 1 233 ? 11.274 6.552 0.393 1.00 97.44 233 TYR A CA 1
ATOM 1853 C C . TYR A 1 233 ? 10.251 5.449 0.664 1.00 97.44 233 TYR A C 1
ATOM 1855 O O . TYR A 1 233 ? 10.127 4.478 -0.081 1.00 97.44 233 TYR A O 1
ATOM 1863 N N . PHE A 1 234 ? 9.505 5.596 1.755 1.00 97.81 234 PHE A N 1
ATOM 1864 C CA . PHE A 1 234 ? 8.496 4.631 2.186 1.00 97.81 234 PHE A CA 1
ATOM 1865 C C . PHE A 1 234 ? 7.568 5.233 3.239 1.00 97.81 234 PHE A C 1
ATOM 1867 O O . PHE A 1 234 ? 7.893 6.226 3.893 1.00 97.81 234 PHE A O 1
ATOM 1874 N N . PHE A 1 235 ? 6.445 4.557 3.455 1.00 98.06 235 PHE A N 1
ATOM 1875 C CA . PHE A 1 235 ? 5.573 4.724 4.609 1.00 98.06 235 PHE A CA 1
ATOM 1876 C C . PHE A 1 235 ? 5.151 3.338 5.099 1.00 98.06 235 PHE A C 1
ATOM 1878 O O . PHE A 1 235 ? 4.527 2.584 4.358 1.00 98.06 235 PHE A O 1
ATOM 1885 N N . ILE A 1 236 ? 5.496 2.977 6.331 1.00 97.62 236 ILE A N 1
ATOM 1886 C CA . ILE A 1 236 ? 5.198 1.662 6.902 1.00 97.62 236 ILE A CA 1
ATOM 1887 C C . ILE A 1 236 ? 4.488 1.831 8.236 1.00 97.62 236 ILE A C 1
ATOM 1889 O O . ILE A 1 236 ? 4.933 2.568 9.116 1.00 97.62 236 ILE A O 1
ATOM 1893 N N . LYS A 1 237 ? 3.381 1.107 8.389 1.00 95.00 237 LYS A N 1
ATOM 1894 C CA . LYS A 1 237 ? 2.663 0.966 9.650 1.00 95.00 237 LYS A CA 1
ATOM 1895 C C . LYS A 1 237 ? 2.974 -0.391 10.258 1.00 95.00 237 LYS A C 1
ATOM 1897 O O . LYS A 1 237 ? 2.571 -1.419 9.717 1.00 95.00 237 LYS A O 1
ATOM 1902 N N . PHE A 1 238 ? 3.638 -0.384 11.402 1.00 93.31 238 PHE A N 1
ATOM 1903 C CA . PHE A 1 238 ? 3.865 -1.571 12.210 1.00 93.31 238 PHE A CA 1
ATOM 1904 C C . PHE A 1 238 ? 2.777 -1.696 13.269 1.00 93.31 238 PHE A C 1
ATOM 1906 O O . PHE A 1 238 ? 2.431 -0.724 13.938 1.00 93.31 238 PHE A O 1
ATOM 1913 N N . ARG A 1 239 ? 2.257 -2.905 13.444 1.00 90.06 239 ARG A N 1
ATOM 1914 C CA . ARG A 1 239 ? 1.305 -3.278 14.486 1.00 90.06 239 ARG A CA 1
ATOM 1915 C C . ARG A 1 239 ? 2.008 -4.186 15.482 1.00 90.06 239 ARG A C 1
ATOM 1917 O O . ARG A 1 239 ? 2.544 -5.220 15.085 1.00 90.06 239 ARG A O 1
ATOM 1924 N N . GLY A 1 240 ? 2.035 -3.765 16.741 1.00 84.12 240 GLY A N 1
ATOM 1925 C CA . GLY A 1 240 ? 2.744 -4.470 17.801 1.00 84.12 240 GLY A CA 1
ATOM 1926 C C . GLY A 1 240 ? 2.052 -5.765 18.232 1.00 84.12 240 GLY A C 1
ATOM 1927 O O . GLY A 1 240 ? 0.872 -5.978 17.927 1.00 84.12 240 GLY A O 1
ATOM 1928 N N . PRO A 1 241 ? 2.770 -6.624 18.971 1.00 73.75 241 PRO A N 1
ATOM 1929 C CA . PRO A 1 241 ? 2.183 -7.795 19.602 1.00 73.75 241 PRO A CA 1
ATOM 1930 C C . PRO A 1 241 ? 1.282 -7.340 20.761 1.00 73.75 241 PRO A C 1
ATOM 1932 O O . PRO A 1 241 ? 1.760 -6.881 21.796 1.00 73.75 241 PRO A O 1
ATOM 1935 N N . GLY A 1 242 ? -0.036 -7.447 20.580 1.00 64.19 242 GLY A N 1
ATOM 1936 C CA . GLY A 1 242 ? -1.040 -6.891 21.497 1.00 64.19 242 GLY A CA 1
ATOM 1937 C C . GLY A 1 242 ? -1.750 -5.674 20.892 1.00 64.19 242 GLY A C 1
ATOM 1938 O O . GLY A 1 242 ? -1.136 -4.805 20.283 1.00 64.19 242 GLY A O 1
ATOM 1939 N N . GLU A 1 243 ? -3.079 -5.641 20.999 1.00 58.53 243 GLU A N 1
ATOM 1940 C CA . GLU A 1 243 ? -3.979 -5.053 19.989 1.00 58.53 243 GLU A CA 1
ATOM 1941 C C . GLU A 1 243 ? -4.011 -3.517 19.839 1.00 58.53 243 GLU A C 1
ATOM 1943 O O . GLU A 1 243 ? -4.868 -3.001 19.118 1.00 58.53 243 GLU A O 1
ATOM 1948 N N . SER A 1 244 ? -3.128 -2.763 20.495 1.00 65.25 244 SER A N 1
ATOM 1949 C CA . SER A 1 244 ? -3.310 -1.311 20.651 1.00 65.25 244 SER A CA 1
ATOM 1950 C C . SER A 1 244 ? -2.141 -0.433 20.214 1.00 65.25 244 SER A C 1
ATOM 1952 O O . SER A 1 244 ? -2.248 0.784 20.330 1.00 65.25 244 SER A O 1
ATOM 1954 N N . GLN A 1 245 ? -1.023 -0.989 19.742 1.00 79.00 245 GLN A N 1
ATOM 1955 C CA . GLN A 1 245 ? 0.121 -0.165 19.344 1.00 79.00 245 GLN A CA 1
ATOM 1956 C C . GLN A 1 245 ? 0.330 -0.204 17.833 1.00 79.00 245 GLN A C 1
ATOM 1958 O O . GLN A 1 245 ? 0.728 -1.226 17.273 1.00 79.00 245 GLN A O 1
ATOM 1963 N N . ILE A 1 246 ? 0.081 0.934 17.181 1.00 87.31 246 ILE A N 1
ATOM 1964 C CA . ILE A 1 246 ? 0.460 1.177 15.789 1.00 87.31 246 ILE A CA 1
ATOM 1965 C C . ILE A 1 246 ? 1.614 2.177 15.785 1.00 87.31 246 ILE A C 1
ATOM 1967 O O . ILE A 1 246 ? 1.490 3.277 16.319 1.00 87.31 246 ILE A O 1
ATOM 1971 N N . MET A 1 247 ? 2.729 1.790 15.174 1.00 90.44 247 MET A N 1
ATOM 1972 C CA . MET A 1 247 ? 3.898 2.636 14.957 1.00 90.44 247 MET A CA 1
ATOM 1973 C C . MET A 1 247 ? 4.006 2.964 13.475 1.00 90.44 247 MET A C 1
ATOM 1975 O O . MET A 1 247 ? 4.128 2.070 12.642 1.00 90.44 247 MET A O 1
ATOM 1979 N N . MET A 1 248 ? 3.949 4.249 13.142 1.00 93.50 248 MET A N 1
ATOM 1980 C CA . MET A 1 248 ? 4.062 4.727 11.766 1.00 93.50 248 MET A CA 1
ATOM 1981 C C . MET A 1 248 ? 5.471 5.262 11.537 1.00 93.50 248 MET A C 1
ATOM 1983 O O . MET A 1 248 ? 5.922 6.129 12.279 1.00 93.50 248 MET A O 1
ATOM 1987 N N . HIS A 1 249 ? 6.140 4.760 10.504 1.00 96.19 249 HIS A N 1
ATOM 1988 C CA . HIS A 1 249 ? 7.477 5.185 10.099 1.00 96.19 249 HIS A CA 1
ATOM 1989 C C . HIS A 1 249 ? 7.469 5.583 8.642 1.00 96.19 249 HIS A C 1
ATOM 1991 O O . HIS A 1 249 ? 6.856 4.915 7.811 1.00 96.19 249 HIS A O 1
ATOM 1997 N N . TRP A 1 250 ? 8.170 6.658 8.319 1.00 97.19 250 TRP A N 1
ATOM 1998 C CA . TRP A 1 250 ? 8.313 7.092 6.944 1.00 97.19 250 TRP A CA 1
ATOM 1999 C C . TRP A 1 250 ? 9.644 7.774 6.719 1.00 97.19 250 TRP A C 1
ATOM 2001 O O . TRP A 1 250 ? 10.232 8.375 7.615 1.00 97.19 250 TRP A O 1
ATOM 2011 N N . ASN A 1 251 ? 10.076 7.711 5.473 1.00 97.44 251 ASN A N 1
ATOM 2012 C CA . ASN A 1 251 ? 11.067 8.611 4.933 1.00 97.44 251 ASN A CA 1
ATOM 2013 C C . ASN A 1 251 ? 10.489 9.100 3.610 1.00 97.44 251 ASN A C 1
ATOM 2015 O O . ASN A 1 251 ? 10.180 8.290 2.742 1.00 97.44 251 ASN A O 1
ATOM 2019 N N . LEU A 1 252 ? 10.256 10.401 3.480 1.00 96.88 252 LEU A N 1
ATOM 2020 C CA . LEU A 1 252 ? 9.576 10.982 2.323 1.00 96.88 252 LEU A CA 1
ATOM 2021 C C . LEU A 1 252 ? 10.444 12.090 1.722 1.00 96.88 252 LEU A C 1
ATOM 2023 O O . LEU A 1 252 ? 11.261 12.687 2.435 1.00 96.88 252 LEU A O 1
ATOM 2027 N N . PRO A 1 253 ? 10.256 12.415 0.435 1.00 96.00 253 PRO A N 1
ATOM 2028 C CA . PRO A 1 253 ? 10.802 13.634 -0.142 1.00 96.00 253 PRO A CA 1
ATOM 2029 C C . PRO A 1 253 ? 10.433 14.875 0.693 1.00 96.00 253 PRO A C 1
ATOM 2031 O O . PRO A 1 253 ? 9.346 14.907 1.280 1.00 96.00 253 PRO A O 1
ATOM 2034 N N . PRO A 1 254 ? 11.287 15.917 0.743 1.00 95.75 254 PRO A N 1
ATOM 2035 C CA . PRO A 1 254 ? 11.049 17.097 1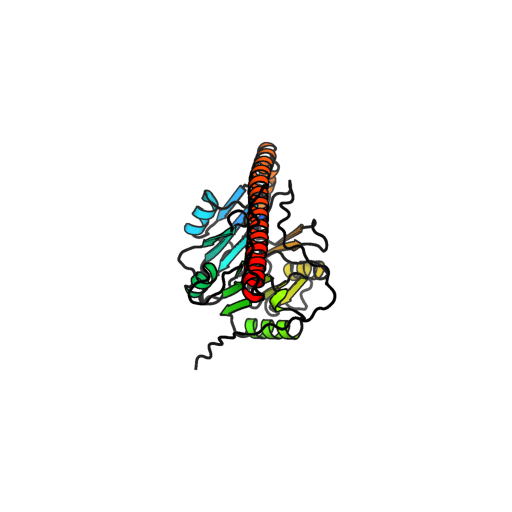.576 1.00 95.75 254 PRO A CA 1
ATOM 2036 C C . PRO A 1 254 ? 9.681 17.757 1.364 1.00 95.75 254 PRO A C 1
ATOM 2038 O O . PRO A 1 254 ? 9.015 18.094 2.337 1.00 95.75 254 PRO A O 1
ATOM 2041 N N . HIS A 1 255 ? 9.224 17.889 0.115 1.00 95.19 255 HIS A N 1
ATOM 2042 C CA . HIS A 1 255 ? 7.926 18.495 -0.202 1.00 95.19 255 HIS A CA 1
ATOM 2043 C C . HIS A 1 255 ? 6.740 17.653 0.280 1.00 95.19 255 HIS A C 1
ATOM 2045 O O . HIS A 1 255 ? 5.763 18.206 0.776 1.00 95.19 255 HIS A O 1
ATOM 2051 N N . MET A 1 256 ? 6.834 16.323 0.203 1.00 97.25 256 MET A N 1
ATOM 2052 C CA . MET A 1 256 ? 5.814 15.416 0.740 1.00 97.25 256 MET A CA 1
ATOM 2053 C C . MET A 1 256 ? 5.782 15.456 2.273 1.00 97.25 256 MET A C 1
ATOM 2055 O O . MET A 1 256 ? 4.710 15.498 2.873 1.00 97.25 256 MET A O 1
ATOM 2059 N N . ASN A 1 257 ? 6.957 15.476 2.911 1.00 96.06 257 ASN A N 1
ATOM 2060 C CA . ASN A 1 257 ? 7.079 15.614 4.363 1.00 96.06 257 ASN A CA 1
ATOM 2061 C C . ASN A 1 257 ? 6.472 16.931 4.859 1.00 96.06 257 ASN A C 1
ATOM 2063 O O . ASN A 1 257 ? 5.755 16.935 5.858 1.00 96.06 257 ASN A O 1
ATOM 2067 N N . GLU A 1 258 ? 6.713 18.030 4.143 1.00 96.81 258 GLU A N 1
ATOM 2068 C CA . GLU A 1 258 ? 6.114 19.324 4.462 1.00 96.81 258 GLU A CA 1
ATOM 2069 C C . GLU A 1 258 ? 4.586 19.271 4.362 1.00 96.81 258 GLU A C 1
ATOM 2071 O O . GLU A 1 258 ? 3.893 19.708 5.277 1.00 96.81 258 GLU A O 1
ATOM 2076 N N . LYS A 1 259 ? 4.041 18.635 3.318 1.00 96.81 259 LYS A N 1
ATOM 2077 C CA . LYS A 1 259 ? 2.589 18.456 3.184 1.00 96.81 259 LYS A CA 1
ATOM 2078 C C . LYS A 1 259 ? 1.989 17.592 4.288 1.00 96.81 259 LYS A C 1
ATOM 2080 O O . LYS A 1 259 ? 0.930 17.925 4.811 1.00 96.81 259 LYS A O 1
ATOM 2085 N N . LEU A 1 260 ? 2.659 16.512 4.688 1.00 96.12 260 LEU A N 1
ATOM 2086 C CA . LEU A 1 260 ? 2.222 15.712 5.833 1.00 96.12 260 LEU A CA 1
ATOM 2087 C C . LEU A 1 260 ? 2.212 16.544 7.124 1.00 96.12 260 LEU A C 1
ATOM 2089 O O . LEU A 1 260 ? 1.247 16.463 7.884 1.00 96.12 260 LEU A O 1
ATOM 2093 N N . ARG A 1 261 ? 3.245 17.363 7.350 1.00 96.19 261 ARG A N 1
ATOM 2094 C CA . ARG A 1 261 ? 3.337 18.261 8.507 1.00 96.19 261 ARG A CA 1
ATOM 2095 C C . ARG A 1 261 ? 2.208 19.292 8.515 1.00 96.19 261 ARG A C 1
ATOM 2097 O O . ARG A 1 261 ? 1.541 19.434 9.534 1.00 96.19 261 ARG A O 1
ATOM 2104 N N . GLU A 1 262 ? 1.937 19.940 7.383 1.00 96.19 262 GLU A N 1
ATOM 2105 C CA . GLU A 1 262 ? 0.809 20.870 7.232 1.00 96.19 262 GLU A CA 1
ATOM 2106 C C . GLU A 1 262 ? -0.525 20.196 7.609 1.00 96.19 262 GLU A C 1
ATOM 2108 O O . GLU A 1 262 ? -1.306 20.738 8.392 1.00 96.19 262 GLU A O 1
ATOM 2113 N N . LEU A 1 263 ? -0.785 18.981 7.109 1.00 94.38 263 LEU A N 1
ATOM 2114 C CA . LEU A 1 263 ? -2.009 18.236 7.429 1.00 94.38 263 LEU A CA 1
ATOM 2115 C C . LEU A 1 263 ? -2.083 17.840 8.913 1.00 94.38 263 LEU A C 1
ATOM 2117 O O . LEU A 1 263 ? -3.158 17.898 9.512 1.00 94.38 263 LEU A O 1
ATOM 2121 N N . GLN A 1 264 ? -0.956 17.459 9.521 1.00 92.44 264 GLN A N 1
ATOM 2122 C CA . GLN A 1 264 ? -0.868 17.171 10.956 1.00 92.44 264 GLN A CA 1
ATOM 2123 C C . GLN A 1 264 ? -1.168 18.410 11.803 1.00 92.44 264 GLN A C 1
ATOM 2125 O O . GLN A 1 264 ? -1.918 18.308 12.774 1.00 92.44 264 GLN A O 1
ATOM 2130 N N . GLU A 1 265 ? -0.635 19.573 11.430 1.00 92.25 265 GLU A N 1
ATOM 2131 C CA . GLU A 1 265 ? -0.887 20.851 12.102 1.00 92.25 265 GLU A CA 1
ATOM 2132 C C . GLU A 1 265 ? -2.361 21.264 11.998 1.00 92.25 265 GLU A C 1
ATOM 2134 O O . GLU A 1 265 ? -2.967 21.642 13.003 1.00 92.25 265 GLU A O 1
ATOM 2139 N N . LEU A 1 266 ? -2.976 21.111 10.821 1.00 90.06 266 LEU A N 1
ATOM 2140 C CA . LEU A 1 266 ? -4.409 21.358 10.631 1.00 90.06 266 LEU A CA 1
ATOM 2141 C C . LEU A 1 266 ? -5.264 20.443 11.517 1.00 90.06 266 LEU A C 1
ATOM 2143 O O . LEU A 1 266 ? -6.188 20.915 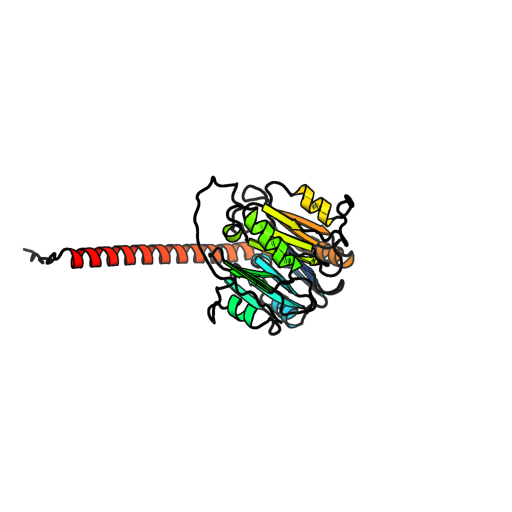12.175 1.00 90.06 266 LEU A O 1
ATOM 2147 N N . MET A 1 267 ? -4.916 19.158 11.623 1.00 86.62 267 MET A N 1
ATOM 2148 C CA . MET A 1 267 ? -5.619 18.213 12.499 1.00 86.62 267 MET A CA 1
ATOM 2149 C C . MET A 1 267 ? -5.463 18.524 13.996 1.00 86.62 267 MET A C 1
ATOM 2151 O O . MET A 1 267 ? -6.231 18.008 14.812 1.00 86.62 267 MET A O 1
ATOM 2155 N N . GLN A 1 268 ? -4.503 19.369 14.396 1.00 86.31 268 GLN A N 1
ATOM 2156 C CA . GLN A 1 268 ? -4.406 19.817 15.787 1.00 86.31 268 GLN A CA 1
ATOM 2157 C C . GLN A 1 268 ? -5.472 20.852 16.167 1.00 86.31 268 GLN A C 1
ATOM 2159 O O . GLN A 1 268 ? -5.694 21.061 17.366 1.00 86.31 268 GLN A O 1
ATOM 2164 N N . GLN A 1 269 ? -6.152 21.459 15.188 1.00 88.31 269 GLN A N 1
ATOM 2165 C CA . GLN A 1 269 ? -7.192 22.451 15.433 1.00 88.31 269 GLN A CA 1
ATOM 2166 C C . GLN A 1 269 ? -8.392 21.827 16.174 1.00 88.31 269 GLN A C 1
ATOM 2168 O O . GLN A 1 269 ? -8.816 20.717 15.838 1.00 88.31 269 GLN A O 1
ATOM 2173 N N . PRO A 1 270 ? -8.970 22.512 17.181 1.00 83.75 270 PRO A N 1
ATOM 2174 C CA . PRO A 1 270 ? -10.069 21.961 17.980 1.00 83.75 270 PRO A CA 1
ATOM 2175 C C . PRO A 1 270 ? -11.292 21.555 17.151 1.00 83.75 270 PRO A C 1
ATOM 2177 O O . PRO A 1 270 ? -11.919 20.537 17.440 1.00 83.75 270 PRO A O 1
ATOM 2180 N N . GLU A 1 271 ? -11.605 22.330 16.112 1.00 86.81 271 GLU A N 1
ATOM 2181 C CA . GLU A 1 271 ? -12.722 22.072 15.201 1.00 86.81 271 GLU A CA 1
ATOM 2182 C C . GLU A 1 271 ? -12.534 20.747 14.453 1.00 86.81 271 GLU A C 1
ATOM 2184 O O . GLU A 1 271 ? -13.437 19.910 14.436 1.00 86.81 271 GLU A O 1
ATOM 2189 N N . GLU A 1 272 ? -11.335 20.490 13.926 1.00 84.38 272 GLU A N 1
ATOM 2190 C CA . GLU A 1 272 ? -11.018 19.234 13.238 1.00 84.38 272 GLU A CA 1
ATOM 2191 C C . GLU A 1 272 ? -11.076 18.038 14.187 1.00 84.38 272 GLU A C 1
ATOM 2193 O O . GLU A 1 272 ? -11.637 17.001 13.838 1.00 84.38 272 GLU A O 1
ATOM 2198 N N . LYS A 1 273 ? -10.566 18.182 15.417 1.00 80.69 273 LYS A N 1
ATOM 2199 C CA . LYS A 1 273 ? -10.632 17.115 16.430 1.00 80.69 273 LYS A CA 1
ATOM 2200 C C . LYS A 1 273 ? -12.067 16.761 16.797 1.00 80.69 273 LYS A C 1
ATOM 2202 O O . LYS A 1 273 ? -12.401 15.578 16.890 1.00 80.69 273 LYS A O 1
ATOM 2207 N N . LEU A 1 274 ? -12.919 17.768 16.997 1.00 83.56 274 LEU A N 1
ATOM 2208 C CA . LEU A 1 274 ? -14.330 17.556 17.307 1.00 83.56 274 LEU A CA 1
ATOM 2209 C C . LEU A 1 274 ? -15.039 16.858 16.144 1.00 83.56 274 LEU A C 1
ATOM 2211 O O . LEU A 1 274 ? -15.734 15.866 16.352 1.00 83.56 274 LEU A O 1
ATOM 2215 N N . THR A 1 275 ? -14.826 17.347 14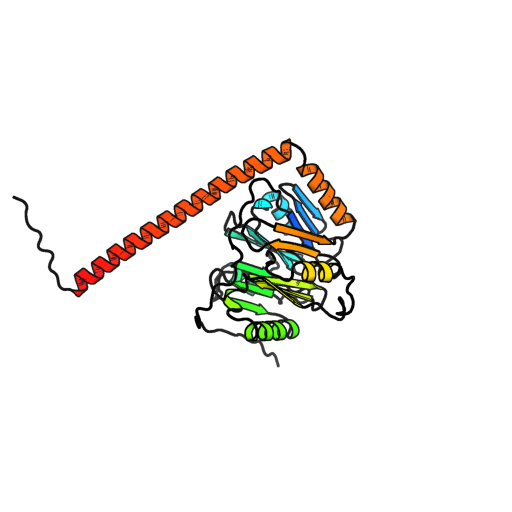.925 1.00 83.19 275 THR A N 1
ATOM 2216 C CA . THR A 1 275 ? -15.511 16.833 13.736 1.00 83.19 275 THR A CA 1
ATOM 2217 C C . THR A 1 275 ? -15.015 15.431 13.360 1.00 83.19 275 THR A C 1
ATOM 2219 O O . THR A 1 275 ? -15.808 14.599 12.924 1.00 83.19 275 THR A O 1
ATOM 2222 N N . LEU A 1 276 ? -13.732 15.119 13.579 1.00 80.06 276 LEU A N 1
ATOM 2223 C CA . LEU A 1 276 ? -13.203 13.754 13.474 1.00 80.06 276 LEU A CA 1
ATOM 2224 C C . LEU A 1 276 ? -13.845 12.836 14.516 1.00 80.06 276 LEU A C 1
ATOM 2226 O O . LEU A 1 276 ? -14.319 11.765 14.164 1.00 80.06 276 LEU A O 1
ATOM 2230 N N . THR A 1 277 ? -13.937 13.274 15.774 1.00 79.50 277 THR A N 1
ATOM 2231 C CA . THR A 1 277 ? -14.568 12.475 16.840 1.00 79.50 277 THR A CA 1
ATOM 2232 C C . THR A 1 277 ? -16.036 12.174 16.521 1.00 79.50 277 THR A C 1
ATOM 2234 O O . THR A 1 277 ? -16.500 11.058 16.742 1.00 79.50 277 THR A O 1
ATOM 2237 N N . GLN A 1 278 ? -16.774 13.149 15.980 1.00 81.88 278 GLN A N 1
ATOM 2238 C CA . GLN A 1 278 ? -18.165 12.965 15.552 1.00 81.88 278 GLN A CA 1
ATOM 2239 C C . GLN A 1 278 ? -18.288 11.979 14.385 1.00 81.88 278 GLN A C 1
ATOM 2241 O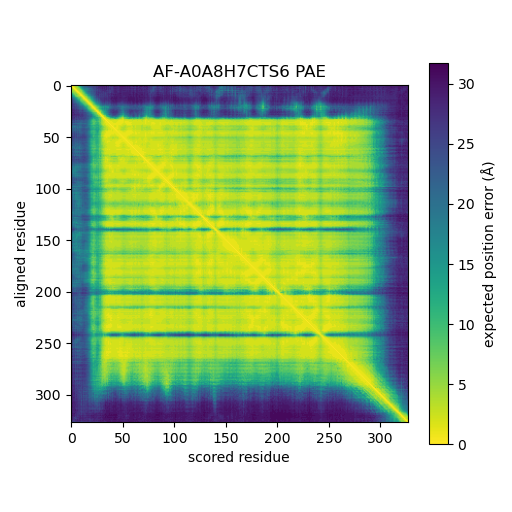 O . GLN A 1 278 ? -19.172 11.121 14.401 1.00 81.88 278 GLN A O 1
ATOM 2246 N N . GLU A 1 279 ? -17.399 12.064 13.393 1.00 78.62 279 GLU A N 1
ATOM 2247 C CA . GLU A 1 279 ? -17.360 11.094 12.296 1.00 78.62 279 GLU A CA 1
ATOM 2248 C C . GLU A 1 279 ? -17.007 9.692 12.777 1.00 78.62 279 GLU A C 1
ATOM 2250 O O . GLU A 1 279 ? -17.702 8.740 12.426 1.00 78.62 279 GLU A O 1
ATOM 2255 N N . ASP A 1 280 ? -15.985 9.555 13.618 1.00 76.19 280 ASP A N 1
ATOM 2256 C CA . ASP A 1 280 ? -15.586 8.268 14.180 1.00 76.19 280 ASP A CA 1
ATOM 2257 C C . ASP A 1 280 ? -16.741 7.646 14.980 1.00 76.19 280 ASP A C 1
ATOM 2259 O O . ASP A 1 280 ? -17.011 6.456 14.842 1.00 76.19 280 ASP A O 1
ATOM 2263 N N . GLN A 1 281 ? -17.494 8.439 15.753 1.00 77.38 281 GLN A N 1
ATOM 2264 C CA . GLN A 1 281 ? -18.695 7.970 16.456 1.00 77.38 281 GLN A CA 1
ATOM 2265 C C . GLN A 1 281 ? -19.806 7.526 15.499 1.00 77.38 281 GLN A C 1
ATOM 2267 O O . GLN A 1 281 ? -20.414 6.473 15.705 1.00 77.38 281 GLN A O 1
ATOM 2272 N N . MET A 1 282 ? -20.074 8.301 14.445 1.00 80.75 282 MET A N 1
ATOM 2273 C CA . MET A 1 282 ? -21.049 7.929 13.419 1.00 80.75 282 MET A CA 1
ATOM 2274 C C . MET A 1 282 ? -20.680 6.583 12.787 1.00 80.75 282 MET A C 1
ATOM 2276 O O . MET A 1 282 ? -21.532 5.703 12.655 1.00 80.75 282 MET A O 1
ATOM 2280 N N . TRP A 1 283 ? -19.408 6.388 12.450 1.00 73.69 283 TRP A N 1
ATOM 2281 C CA . TRP A 1 283 ? -18.939 5.157 11.829 1.00 73.69 283 TRP A CA 1
ATOM 2282 C C . TRP A 1 283 ? -18.861 3.976 12.788 1.00 73.69 283 TRP A C 1
ATOM 2284 O O . TRP A 1 283 ? -19.214 2.866 12.394 1.00 73.69 283 TRP A O 1
ATOM 2294 N N . LEU A 1 284 ? -18.490 4.193 14.051 1.00 74.25 284 LEU A N 1
ATOM 2295 C CA . LEU A 1 284 ? -18.582 3.169 15.092 1.00 74.25 284 LEU A CA 1
ATOM 2296 C C . LEU A 1 284 ? -20.015 2.640 15.208 1.00 74.25 284 LEU A C 1
ATOM 2298 O O . LEU A 1 284 ? -20.210 1.428 15.285 1.00 74.25 284 LEU A O 1
ATOM 2302 N N . ASN A 1 285 ? -21.022 3.514 15.123 1.00 76.19 285 ASN A N 1
ATOM 2303 C CA . ASN A 1 285 ? -22.426 3.099 15.120 1.00 76.19 285 ASN A CA 1
ATOM 2304 C C . ASN A 1 285 ? -22.787 2.278 13.871 1.00 76.19 285 ASN A C 1
ATOM 2306 O O . ASN A 1 285 ? -23.480 1.264 13.980 1.00 76.19 285 ASN A O 1
ATOM 2310 N N . VAL A 1 286 ? -22.298 2.669 12.687 1.00 76.44 286 VAL A N 1
ATOM 2311 C CA . VAL A 1 286 ? -22.487 1.891 11.447 1.00 76.44 286 VAL A CA 1
ATOM 2312 C C . VAL A 1 286 ? -21.841 0.507 11.569 1.00 76.44 286 VAL A C 1
ATOM 2314 O O . VAL A 1 286 ? -22.472 -0.496 11.235 1.00 76.44 286 VAL A O 1
ATOM 2317 N N . PHE A 1 287 ? -20.616 0.432 12.091 1.00 70.62 287 PHE A N 1
ATOM 2318 C CA . PHE A 1 287 ? -19.885 -0.819 12.273 1.00 70.62 287 PHE A CA 1
ATOM 2319 C C . PHE A 1 287 ? -20.568 -1.738 13.295 1.00 70.62 287 PHE A C 1
ATOM 2321 O O . PHE A 1 287 ? -20.807 -2.911 13.008 1.00 70.62 287 PHE A O 1
ATOM 2328 N N . GLN A 1 288 ? -20.977 -1.205 14.450 1.00 72.94 288 GLN A N 1
ATOM 2329 C CA . GLN A 1 288 ? -21.734 -1.957 15.456 1.00 72.94 288 GLN A CA 1
ATOM 2330 C C . GLN A 1 288 ? -23.076 -2.459 14.913 1.00 72.94 288 GLN A C 1
ATOM 2332 O O . GLN A 1 288 ? -23.438 -3.612 15.145 1.00 72.94 288 GLN A O 1
ATOM 2337 N N . SER A 1 289 ? -23.800 -1.632 14.153 1.00 73.31 289 SER A N 1
ATOM 2338 C CA . SER A 1 289 ? -25.050 -2.037 13.499 1.00 73.31 289 SER A CA 1
ATOM 2339 C C . SER A 1 289 ? -24.831 -3.227 12.559 1.00 73.31 289 SER A C 1
ATOM 2341 O O . SER A 1 289 ? -25.583 -4.201 12.594 1.00 73.31 289 SER A O 1
ATOM 2343 N N . ARG A 1 290 ? -23.744 -3.218 11.778 1.00 70.00 290 ARG A N 1
ATOM 2344 C CA . ARG A 1 290 ? -23.385 -4.341 10.900 1.00 70.00 290 ARG A CA 1
ATOM 2345 C C . ARG A 1 290 ? -23.003 -5.598 11.657 1.00 70.00 290 ARG A C 1
ATOM 2347 O O . ARG A 1 290 ? -23.493 -6.665 11.302 1.00 70.00 290 ARG A O 1
ATOM 2354 N N . LEU A 1 291 ? -22.179 -5.483 12.697 1.00 68.12 291 LEU A N 1
ATOM 2355 C CA . LEU A 1 291 ? -21.837 -6.623 13.547 1.00 68.12 291 LEU A CA 1
ATOM 2356 C C . LEU A 1 291 ? -23.098 -7.248 14.153 1.00 68.12 291 LEU A C 1
ATOM 2358 O O . LEU A 1 291 ? -23.277 -8.463 14.082 1.00 68.12 291 LEU A O 1
ATOM 2362 N N . ASN A 1 292 ? -24.010 -6.424 14.672 1.00 71.12 292 ASN A N 1
ATOM 2363 C CA . ASN A 1 292 ? -25.278 -6.887 1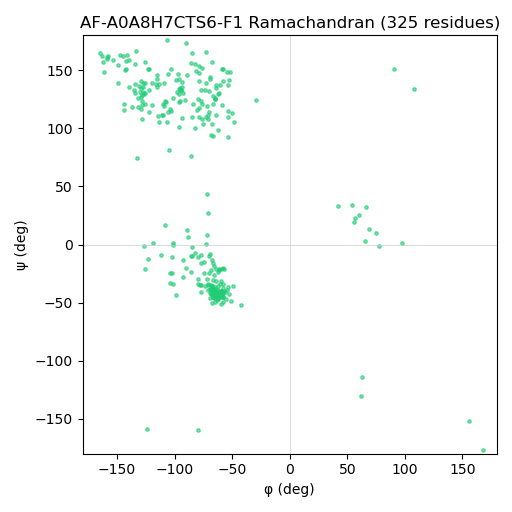5.231 1.00 71.12 292 ASN A CA 1
ATOM 2364 C C . ASN A 1 292 ? -26.152 -7.578 14.175 1.00 71.12 292 ASN A C 1
ATOM 2366 O O . ASN A 1 292 ? -26.676 -8.661 14.436 1.00 71.12 292 ASN A O 1
ATOM 2370 N N . ASN A 1 293 ? -26.262 -7.010 12.971 1.00 68.44 293 ASN A N 1
ATOM 2371 C CA . ASN A 1 293 ? -26.998 -7.627 11.865 1.00 68.44 293 ASN A CA 1
ATOM 2372 C C . ASN A 1 293 ? -26.363 -8.959 11.429 1.00 68.44 293 ASN A C 1
ATOM 2374 O O . ASN A 1 293 ? -27.074 -9.941 11.220 1.00 68.44 293 ASN A O 1
ATOM 2378 N N . GLY A 1 294 ? -25.032 -9.030 11.346 1.00 62.19 294 GLY A N 1
ATOM 2379 C CA . GLY A 1 294 ? -24.299 -10.255 11.017 1.00 62.19 294 GLY A CA 1
ATOM 2380 C C . GLY A 1 294 ? -24.485 -11.357 12.065 1.00 62.19 294 GLY A C 1
ATOM 2381 O O . GLY A 1 294 ? -24.715 -12.517 11.714 1.00 62.19 294 GLY A O 1
ATOM 2382 N N . LEU A 1 295 ? -24.465 -11.002 13.353 1.00 63.97 295 LEU A N 1
ATOM 2383 C CA . LEU A 1 295 ? -24.740 -11.928 14.455 1.00 63.97 295 LEU A CA 1
ATOM 2384 C C . LEU A 1 295 ? -26.193 -12.412 14.446 1.00 63.97 295 LEU A C 1
ATOM 2386 O O . LEU A 1 295 ? -26.435 -13.606 14.618 1.00 63.97 295 LEU A O 1
ATOM 2390 N N . GLN A 1 296 ? -27.160 -11.523 14.201 1.00 62.84 296 GLN A N 1
ATOM 2391 C CA . GLN A 1 296 ? -28.568 -11.905 14.070 1.00 62.84 296 GLN A CA 1
ATOM 2392 C C . GLN A 1 296 ? -28.790 -12.854 12.890 1.00 62.84 296 GLN A C 1
ATOM 2394 O O . GLN A 1 296 ? -29.431 -13.889 13.063 1.00 62.84 296 GLN A O 1
ATOM 2399 N N . MET A 1 297 ? -28.206 -12.565 11.724 1.00 54.00 297 MET A N 1
ATOM 2400 C CA . MET A 1 297 ? -28.266 -13.453 10.559 1.00 54.00 297 MET A CA 1
ATOM 2401 C C . MET A 1 297 ? -27.626 -14.811 10.856 1.00 54.00 297 MET A C 1
ATOM 2403 O O . MET A 1 297 ? -28.216 -15.845 10.553 1.00 54.00 297 MET A O 1
ATOM 2407 N N . SER A 1 298 ? -26.469 -14.830 11.518 1.00 53.56 298 SER A N 1
ATOM 2408 C CA . SER A 1 298 ? -25.791 -16.072 11.912 1.00 53.56 298 SER A CA 1
ATOM 2409 C C . SER A 1 298 ? -26.626 -16.896 12.899 1.00 53.56 298 SER A C 1
ATOM 2411 O O . SER A 1 298 ? -26.742 -18.110 12.742 1.00 53.56 298 SER A O 1
ATOM 2413 N N . MET A 1 299 ? -27.277 -16.252 13.874 1.00 56.41 299 MET A N 1
ATOM 2414 C CA . MET A 1 299 ? -28.204 -16.909 14.803 1.00 56.41 299 MET A CA 1
ATOM 2415 C C . MET A 1 299 ? -29.473 -17.414 14.104 1.00 56.41 299 MET A C 1
ATOM 2417 O O . MET A 1 299 ? -29.966 -18.493 14.435 1.00 56.41 299 MET A O 1
ATOM 2421 N N . MET A 1 300 ? -30.001 -16.681 13.120 1.00 55.28 300 MET A N 1
ATOM 2422 C CA . MET A 1 300 ? -31.129 -17.136 12.302 1.00 55.28 300 MET A CA 1
ATOM 2423 C C . MET A 1 300 ? -30.752 -18.345 11.441 1.00 55.28 300 MET A C 1
ATOM 2425 O O . MET A 1 300 ? -31.506 -19.316 11.422 1.00 55.28 300 MET A O 1
ATOM 2429 N N . PHE A 1 301 ? -29.583 -18.336 10.796 1.00 53.44 301 PHE A N 1
ATOM 2430 C CA . PHE A 1 301 ? -29.070 -19.481 10.040 1.00 53.44 301 PHE A CA 1
ATOM 2431 C C . PHE A 1 301 ? -28.800 -20.689 10.938 1.00 53.44 301 PHE A C 1
ATOM 2433 O O . PHE A 1 301 ? -29.200 -21.798 10.592 1.00 53.44 301 PHE A O 1
ATOM 2440 N N . ALA A 1 302 ? -28.200 -20.494 12.114 1.00 52.75 302 ALA A N 1
ATOM 2441 C CA . ALA A 1 302 ? -27.999 -21.566 13.086 1.00 52.75 302 ALA A CA 1
ATOM 2442 C C . ALA A 1 302 ? -29.339 -22.165 13.550 1.00 52.75 302 ALA A C 1
ATOM 2444 O O . ALA A 1 302 ? -29.492 -23.384 13.573 1.00 52.75 302 ALA A O 1
ATOM 2445 N N . ASN A 1 303 ? -30.347 -21.330 13.828 1.00 53.88 303 ASN A N 1
ATOM 2446 C CA . ASN A 1 303 ? -31.689 -21.789 14.192 1.00 53.88 303 ASN A CA 1
ATOM 2447 C C . ASN A 1 303 ? -32.424 -22.479 13.032 1.00 53.88 303 ASN A C 1
ATOM 2449 O O . ASN A 1 303 ? -33.117 -23.472 13.259 1.00 53.88 303 ASN A O 1
ATOM 2453 N N . GLN A 1 304 ? -32.279 -21.999 11.794 1.00 55.22 304 GLN A N 1
ATOM 2454 C CA . GLN A 1 304 ? -32.841 -22.657 10.611 1.00 55.22 304 GLN A CA 1
ATOM 2455 C C . GLN A 1 304 ? -32.162 -23.996 10.326 1.00 55.22 304 GLN A C 1
ATOM 2457 O O . GLN A 1 304 ? -32.860 -24.966 10.053 1.00 55.22 304 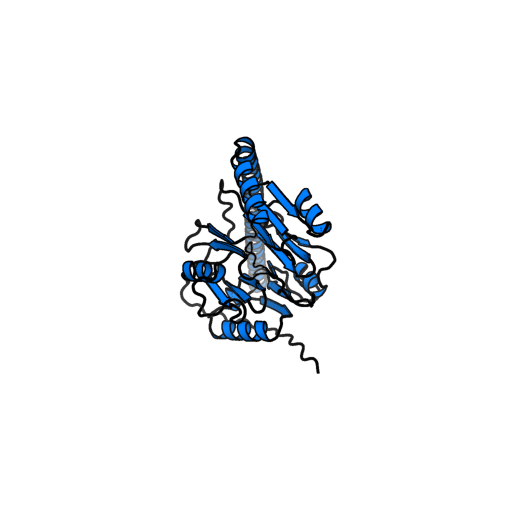GLN A O 1
ATOM 2462 N N . MET A 1 305 ? -30.837 -24.091 10.450 1.00 53.69 305 MET A N 1
ATOM 2463 C CA . MET A 1 305 ? -30.112 -25.356 10.311 1.00 53.69 305 MET A CA 1
ATOM 2464 C C . MET A 1 305 ? -30.441 -26.328 11.445 1.00 53.69 305 MET A C 1
ATOM 2466 O O . MET A 1 305 ? -30.587 -27.520 11.194 1.00 53.69 305 MET A O 1
ATOM 2470 N N . HIS A 1 306 ? -30.654 -25.844 12.671 1.00 55.69 306 HIS A N 1
ATOM 2471 C CA . HIS A 1 306 ? -31.106 -26.689 13.775 1.00 55.69 306 HIS A CA 1
ATOM 2472 C C . HIS A 1 306 ? -32.533 -27.215 13.542 1.00 55.69 306 HIS A C 1
ATOM 2474 O O . HIS A 1 306 ? -32.795 -28.401 13.729 1.00 55.69 306 HIS A O 1
ATOM 2480 N N . ARG A 1 307 ? -33.446 -26.375 13.032 1.00 53.78 307 ARG A N 1
ATOM 2481 C CA . ARG A 1 307 ? -34.804 -26.797 12.640 1.00 53.78 307 ARG A CA 1
ATOM 2482 C C . ARG A 1 307 ? -34.812 -27.723 11.418 1.00 53.78 307 ARG A C 1
ATOM 2484 O O . ARG A 1 307 ? -35.570 -28.687 11.405 1.00 53.78 307 ARG A O 1
ATOM 2491 N N . GLY A 1 308 ? -33.954 -27.480 10.428 1.00 51.53 308 GLY A N 1
ATOM 2492 C CA . GLY A 1 308 ? -33.790 -28.332 9.245 1.00 51.53 308 GLY A CA 1
ATOM 2493 C C . GLY A 1 308 ? -33.154 -29.687 9.571 1.00 51.53 308 GLY A C 1
ATOM 2494 O O . GLY A 1 308 ? -33.598 -30.711 9.060 1.00 51.53 308 GLY A O 1
ATOM 2495 N N . GLY A 1 309 ? -32.180 -29.714 10.485 1.00 46.53 309 GLY A N 1
ATOM 2496 C CA . GLY A 1 309 ? -31.564 -30.938 11.002 1.00 46.53 309 GLY A CA 1
ATOM 2497 C C . GLY A 1 309 ? -32.519 -31.774 11.860 1.00 46.53 309 GLY A C 1
ATOM 2498 O O . GLY A 1 309 ? -32.551 -32.995 11.726 1.00 46.53 309 GLY A O 1
ATOM 2499 N N . LEU A 1 310 ? -33.364 -31.131 12.674 1.00 47.53 310 LEU A N 1
ATOM 2500 C CA . LEU A 1 310 ? -34.443 -31.809 13.404 1.00 47.53 310 LEU A CA 1
ATOM 2501 C C . LEU A 1 310 ? -35.535 -32.343 12.460 1.00 47.53 310 LEU A C 1
ATOM 2503 O O . LEU A 1 310 ? -36.049 -33.436 12.687 1.00 47.53 310 LEU A O 1
ATOM 2507 N N . GLY A 1 311 ? -35.842 -31.633 11.369 1.00 43.31 311 GLY A N 1
ATOM 2508 C CA . GLY A 1 311 ? -36.751 -32.113 10.321 1.00 43.31 311 GLY A CA 1
ATOM 2509 C C . GLY A 1 311 ? -36.214 -33.338 9.570 1.00 43.31 311 GLY A C 1
ATOM 2510 O O . GLY A 1 311 ? -36.953 -34.291 9.337 1.00 43.31 311 GLY A O 1
ATOM 2511 N N . LEU A 1 312 ? -34.914 -33.363 9.259 1.00 39.97 312 LEU A N 1
ATOM 2512 C CA . LEU A 1 312 ? -34.251 -34.516 8.636 1.00 39.97 312 LEU A CA 1
ATOM 2513 C C . LEU A 1 312 ? -34.176 -35.735 9.570 1.00 39.97 312 LEU A C 1
ATOM 2515 O O . LEU A 1 312 ? -34.362 -36.857 9.107 1.00 39.97 312 LEU A O 1
ATOM 2519 N N . LEU A 1 313 ? -33.982 -35.539 10.879 1.00 36.75 313 LEU A N 1
ATOM 2520 C CA . LEU A 1 313 ? -34.029 -36.629 11.864 1.00 36.75 313 LEU A CA 1
ATOM 2521 C C . LEU A 1 313 ? -35.450 -37.173 12.086 1.00 36.75 313 LEU A C 1
ATOM 2523 O O . LEU A 1 313 ? -35.611 -38.379 12.267 1.00 36.75 313 LEU A O 1
ATOM 2527 N N . ALA A 1 314 ? -36.483 -36.328 12.021 1.00 43.62 314 ALA A N 1
ATOM 2528 C CA . ALA A 1 314 ? -37.878 -36.768 12.109 1.00 43.62 314 ALA A CA 1
ATOM 2529 C C . ALA A 1 314 ? -38.315 -37.589 10.878 1.00 43.62 314 ALA A C 1
ATOM 2531 O O . ALA A 1 314 ? -39.049 -38.566 11.014 1.00 43.62 314 ALA A O 1
ATOM 2532 N N . VAL A 1 315 ? -37.810 -37.251 9.685 1.00 47.38 315 VAL A N 1
ATOM 2533 C CA . VAL A 1 315 ? -38.065 -38.015 8.450 1.00 47.38 315 VAL A CA 1
ATOM 2534 C C . VAL A 1 315 ? -37.222 -39.300 8.390 1.00 47.38 315 VAL A C 1
ATOM 2536 O O . VAL A 1 315 ? -37.716 -40.329 7.935 1.00 47.38 315 VAL A O 1
ATOM 2539 N N . ALA A 1 316 ? -35.988 -39.291 8.907 1.00 38.34 316 ALA A N 1
ATOM 2540 C CA . ALA A 1 316 ? -35.106 -40.464 8.919 1.00 38.34 316 ALA A CA 1
ATOM 2541 C C . ALA A 1 316 ? -35.457 -41.516 9.994 1.00 38.34 316 ALA A C 1
ATOM 2543 O O . ALA A 1 316 ? -35.004 -42.653 9.895 1.00 38.34 316 ALA A O 1
ATOM 2544 N N . THR A 1 317 ? -36.264 -41.173 11.005 1.00 41.03 317 THR A N 1
ATOM 2545 C CA . THR A 1 317 ? -36.664 -42.105 12.083 1.00 41.03 317 THR A CA 1
ATOM 2546 C C . THR A 1 317 ? -38.066 -42.695 11.922 1.00 41.03 317 THR A C 1
ATOM 2548 O O . THR A 1 317 ? -38.478 -43.493 12.760 1.00 41.03 317 THR A O 1
ATOM 2551 N N . GLY A 1 318 ? -38.802 -42.363 10.854 1.00 36.41 318 GLY A N 1
ATOM 2552 C CA . GLY A 1 318 ? -40.123 -42.956 10.598 1.00 36.41 318 GLY A CA 1
ATOM 2553 C C . GLY A 1 318 ? -41.149 -42.693 11.710 1.00 36.41 318 GLY A C 1
ATOM 2554 O O . GLY A 1 318 ? -42.074 -43.480 11.898 1.00 36.41 318 GLY A O 1
ATOM 2555 N N . GLY A 1 319 ? -40.984 -41.608 12.469 1.00 36.25 319 GLY A N 1
ATOM 2556 C CA . GLY A 1 319 ? -41.886 -41.240 13.552 1.00 36.25 319 GLY A CA 1
ATOM 2557 C C . GLY A 1 319 ? -43.108 -40.499 13.026 1.00 36.25 319 GLY A C 1
ATOM 2558 O O . GLY A 1 319 ? -43.053 -39.297 12.784 1.00 36.25 319 GLY A O 1
ATOM 2559 N N . THR A 1 320 ? -44.233 -41.197 12.884 1.00 34.72 320 THR A N 1
ATOM 2560 C CA . THR A 1 320 ? -45.557 -40.569 12.803 1.00 34.72 320 THR A CA 1
ATOM 2561 C C . THR A 1 320 ? -45.761 -39.650 14.007 1.00 34.72 320 THR A C 1
ATOM 2563 O O . THR A 1 320 ? -45.837 -40.122 15.143 1.00 34.72 320 THR A O 1
ATOM 2566 N N . VAL A 1 321 ? -45.872 -38.343 13.761 1.00 39.44 321 VAL A N 1
ATOM 2567 C CA . VAL A 1 321 ? -46.395 -37.388 14.743 1.00 39.44 321 VAL A CA 1
ATOM 2568 C C . VAL A 1 321 ? -47.874 -37.714 14.925 1.00 39.44 321 VAL A C 1
ATOM 2570 O O . VAL A 1 321 ? -48.696 -37.431 14.059 1.00 39.44 321 VAL A O 1
ATOM 2573 N N . VAL A 1 322 ? -48.200 -38.371 16.035 1.00 33.75 322 VAL A N 1
ATOM 2574 C CA . VAL A 1 322 ? -49.582 -38.529 16.484 1.00 33.75 322 VAL A CA 1
ATOM 2575 C C . VAL A 1 322 ? -49.996 -37.194 17.094 1.00 33.75 322 VAL A C 1
ATOM 2577 O O . VAL A 1 322 ? -49.528 -36.829 18.172 1.00 33.75 322 VAL A O 1
ATOM 2580 N N . GLU A 1 323 ? -50.853 -36.451 16.397 1.00 35.47 323 GLU A N 1
ATOM 2581 C CA . GLU A 1 323 ? -51.603 -35.357 17.007 1.00 35.47 323 GLU A CA 1
ATOM 2582 C C . GLU A 1 323 ? -52.543 -35.952 18.063 1.00 35.47 323 GLU A C 1
ATOM 2584 O O . GLU A 1 323 ? -53.493 -36.667 17.745 1.00 35.47 323 GLU A O 1
ATOM 2589 N N . THR A 1 324 ? -52.276 -35.686 19.340 1.00 32.75 324 THR A N 1
ATOM 2590 C CA . THR A 1 324 ? -53.247 -35.920 20.409 1.00 32.75 324 THR A CA 1
ATOM 2591 C C . THR A 1 324 ? -54.305 -34.814 20.364 1.00 32.75 324 THR A C 1
ATOM 2593 O O . THR A 1 324 ? -53.959 -33.637 20.515 1.00 32.75 324 THR A O 1
ATOM 2596 N N . PRO A 1 325 ? -55.602 -35.138 20.189 1.00 34.22 325 PRO A N 1
ATOM 2597 C CA . PRO A 1 325 ? -56.648 -34.148 20.352 1.00 34.22 325 PRO A CA 1
ATOM 2598 C C . PRO A 1 325 ? -56.764 -33.803 21.835 1.00 34.22 325 PRO A C 1
ATOM 2600 O O . PRO A 1 325 ? -56.819 -34.682 22.696 1.00 34.22 325 PRO A O 1
ATOM 2603 N N . ARG A 1 326 ? -56.804 -32.501 22.118 1.00 34.12 326 ARG A N 1
ATOM 2604 C CA . ARG A 1 326 ? -57.140 -31.971 23.438 1.00 34.12 326 ARG A CA 1
ATOM 2605 C C . ARG A 1 326 ? -58.574 -32.369 23.797 1.00 34.12 326 ARG A C 1
ATOM 2607 O O . ARG A 1 326 ? -59.483 -32.083 23.020 1.00 34.12 326 ARG A O 1
ATOM 2614 N N . TYR A 1 327 ? -58.745 -32.929 24.990 1.00 39.91 327 TYR A N 1
ATOM 2615 C CA . TYR A 1 327 ? -59.922 -32.720 25.831 1.00 39.91 327 TYR A CA 1
ATOM 2616 C C . TYR A 1 327 ? -59.452 -32.245 27.198 1.00 39.91 327 TYR A C 1
ATOM 2618 O O . TYR A 1 327 ? -58.472 -32.839 27.706 1.00 39.91 327 TYR A O 1
#

pLDDT: mean 80.33, std 21.2, range [23.77, 98.06]

Solvent-accessible surface area (backbone atoms only — not comparable to full-atom values): 18610 Å² total; per-residue (Å²): 134,87,82,82,83,84,85,82,89,82,94,80,92,74,96,68,84,81,66,77,67,48,70,86,66,82,70,76,55,87,91,60,71,39,71,43,49,45,61,37,57,45,100,67,17,34,38,44,32,34,36,92,46,72,50,77,36,79,56,49,67,69,55,52,50,40,53,75,75,71,58,48,51,77,40,44,53,30,64,31,54,28,52,87,60,34,42,43,35,37,29,70,82,73,74,43,75,49,66,49,90,75,56,47,66,70,57,54,30,21,62,68,36,38,96,91,32,60,37,48,66,37,63,31,32,50,57,46,90,61,74,79,39,32,38,35,28,31,57,99,46,64,44,69,52,67,45,64,58,68,70,59,49,55,51,50,59,48,47,53,73,74,37,86,63,35,56,67,37,51,62,46,59,46,35,14,28,81,72,19,36,32,44,24,27,43,67,16,59,48,78,42,68,26,53,93,82,51,39,89,84,47,74,79,41,61,53,55,47,54,51,62,76,46,57,78,59,21,23,55,46,70,45,32,34,43,20,45,75,43,68,62,31,36,34,44,35,36,36,40,76,56,91,80,47,76,49,81,48,71,37,64,59,70,71,57,45,49,51,52,49,53,41,53,57,54,51,67,37,69,67,48,46,52,54,47,52,52,49,53,51,56,47,50,52,53,52,51,51,48,53,51,51,52,51,49,51,51,52,50,50,52,51,49,50,52,52,51,51,52,50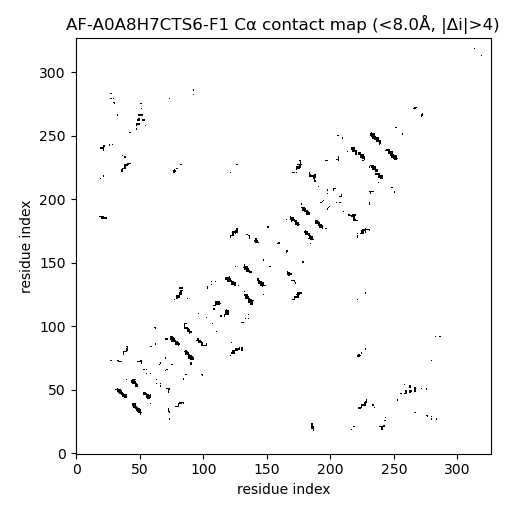,52,51,45,64,73,64,71,61,79,82,77,82,76,80,88,129

Radius of gyration: 23.21 Å; Cα contacts (8 Å, |Δi|>4): 530; chains: 1; bounding box: 86×65×51 Å

Secondary structure (DSSP, 8-state):
--------------------PPP-S----TTS--EEEEE-SSTT-EEEEETTEEEEES--HHHHHHHHHT--GGGEEEEEE-TT--EEEEETTTTEEEE-TTS-HHHHHHHHT-TTPPPEEEEE--S-S-TT-EEEEESSSS-EEEE--HHHHHHHHHHHHHSTTHHHHEEEEEE-STT-EEEEETTEEEEE--TTTS-TT-TT-HHHHHHHHTTTTPEEPTT-EE-SS-TT-EEEEEE-SSTT-EEEEEE--HHHHHHHHHHHHHHTSHHHHHHHHHHHHHHHHHHHHHHHHHHHHHHHHHHHHHHHHHHHHHHHTT-----PPP-

Sequence (327 aa):
MDLSWHLLFNPGVSFVRSPLHCPQNPNIMAGQPNTLIVLGSSPDSYYIGHGRRHFVENMPDSFTEHAKKDLTISMTRWISVNKNMDWVSYNDATENMHFNTGINQTVLDHLSGVNGKFGAEYVSFPGNEDPAHYFVKGRGQSQWSGYLDDYFIAKLLKAQKEVPNFDADLTGILFGKGKTFIIMSKTGFTAHLDDDEIPSSSEEHPLRKVLEQYSEGWCIDRASTLCFYDSKYFFIKFRGPGESQIMMHWNLPPHMNEKLRELQELMQQPEEKLTLTQEDQMWLNVFQSRLNNGLQMSMMFANQMHRGGLGLLAVATGGTVVETPRY

Foldseek 3Di:
DDDDDDDDDDDDDDDDDDFLFADPDPPLVQQAWAWFKAAELDQQAIKIDTLADIDGGPQDPQVVVCNVPPDHRSQWQAKEAENVRWIWTAGNLVRDIDTDPPQDVVVVCCCVVHPVHAHFPDKYAARDPDNQWIKTQHPPDLDIDTDHPPLVVVVLVVCVVVDPSLSVFFPDKAHAADSWIWTFGRFFIDTDHDCVQCNPPCCPQQVVVVCVVQRHQKTWGNSWHYYHPHRSFIWIWIQHSDHDDIDIDTDGDPVVVVVNVVNVVVCVDPVNSVVSSVVSVVSVVSVVVVVVVVVVVVVVVVVVVVVVVVVVVCVVVPDDPDDDDDD